Protein AF-A0A2E7CHJ4-F1 (afdb_monomer)

Nearest PDB structures (foldseek):
  1lyv-assembly1_A  TM=4.295E-01  e=6.747E-01  Yersinia enterocolitica

Foldseek 3Di:
DDDPDPPPDVVVVVCVLFFDFCLLFAQQDPPPPPPQPPVVPPVPPPPDDPQEFEKEKHFPDWDADDDDPPPPPPPTGDGFTKTKMWIFGDDAPVPTHTAKIWIWGDDQAIWTQWIDGPPDIDGHGAGQAGRRHDAQDKDDDDFKIKGWHWDQWDDDPRDIAGTKIWIAMDGPDQGFIFITGSSHHTQWTGHPRHIYGYDHHD

Secondary structure (DSSP, 8-state):
---------HHHHHHHT----GGGT----TT------GGG--S------TTEEEEEEEEEEEEE----TT-TTS--PPPSEEEEEEEEESSSGGGPEEEEEEEEEESSEEEEEEEEETTEEEEEEEEEEESS--TT-EEEETTEEEEEEEEEEEE-SS-EEEEEEEEEEESSS--EEEEEETTTEEEEEEETTEEEEEE---

Mean predicted aligned error: 10.96 Å

Sequence (202 aa):
MWFFLVSCSSEEMKTAKASRSINAYVRLFEEATWTYREDLVEEDTAELPNDHLLIRARVVEALAEEADEDDSENGLLAQEGVYKIELRQGARWFDARLYGELTWRLEDGLFLDNWSFESSAGDGAYPIASATPFDEDTVSQGSWSCSLEELESLWTWYATYERVLQVTCSGEGPQGVFTFAEQAGLISIEMTEQQLYLVAPW

pLDDT: mean 74.61, std 19.6, range [35.59, 96.81]

Structure (mmCIF, N/CA/C/O backbone):
data_AF-A0A2E7CHJ4-F1
#
_entry.id   AF-A0A2E7CHJ4-F1
#
loop_
_atom_site.group_PDB
_atom_site.id
_atom_site.type_symbol
_atom_site.label_atom_id
_atom_site.label_alt_id
_atom_site.label_comp_id
_atom_site.label_asym_id
_atom_site.label_entity_id
_atom_site.label_seq_id
_atom_site.pdbx_PDB_ins_code
_atom_site.Cartn_x
_atom_site.Cartn_y
_atom_site.Cartn_z
_atom_site.occupancy
_atom_site.B_iso_or_equiv
_atom_site.auth_seq_id
_atom_site.auth_comp_id
_atom_site.auth_asym_id
_atom_site.auth_atom_id
_atom_site.pdbx_PDB_model_num
ATOM 1 N N . MET A 1 1 ? -30.258 49.856 -2.199 1.00 40.72 1 MET A N 1
ATOM 2 C CA . MET A 1 1 ? -29.673 48.752 -2.983 1.00 40.72 1 MET A CA 1
ATOM 3 C C . MET A 1 1 ? -28.773 47.977 -2.035 1.00 40.72 1 MET A C 1
ATOM 5 O O . MET A 1 1 ? -27.716 48.479 -1.684 1.00 40.72 1 MET A O 1
ATOM 9 N N . TRP A 1 2 ? -29.276 46.877 -1.475 1.00 35.59 2 TRP A N 1
ATOM 10 C CA . TRP A 1 2 ? -28.537 46.035 -0.530 1.00 35.59 2 TRP A CA 1
ATOM 11 C C . TRP A 1 2 ? -27.858 44.920 -1.326 1.00 35.59 2 TRP A C 1
ATOM 13 O O . TRP A 1 2 ? -28.541 44.167 -2.016 1.00 35.59 2 TRP A O 1
ATOM 23 N N . PHE A 1 3 ? -26.530 44.853 -1.266 1.00 38.84 3 PHE A N 1
ATOM 24 C CA . PHE A 1 3 ? -25.761 43.730 -1.792 1.00 38.84 3 PHE A CA 1
ATOM 25 C C . PHE A 1 3 ? -25.743 42.630 -0.729 1.00 38.84 3 PHE A C 1
ATOM 27 O O . PHE A 1 3 ? -25.092 42.776 0.302 1.00 38.84 3 PHE A O 1
ATOM 34 N N . PHE A 1 4 ? -26.472 41.542 -0.973 1.00 40.81 4 PHE A N 1
ATOM 35 C CA . PHE A 1 4 ? -26.244 40.284 -0.271 1.00 40.81 4 PHE A CA 1
ATOM 36 C C . PHE A 1 4 ? -25.008 39.633 -0.892 1.00 40.81 4 PHE A C 1
ATOM 38 O O . PHE A 1 4 ? -25.068 39.086 -1.991 1.00 40.81 4 PHE A O 1
ATOM 45 N N . LEU A 1 5 ? -23.874 39.734 -0.202 1.00 43.97 5 LEU A N 1
ATOM 46 C CA . LEU A 1 5 ? -22.749 38.839 -0.432 1.00 43.97 5 LEU A CA 1
ATOM 47 C C . LEU A 1 5 ? -23.154 37.482 0.145 1.00 43.97 5 LEU A C 1
ATOM 49 O O . LEU A 1 5 ? -23.209 37.310 1.362 1.00 43.97 5 LEU A O 1
ATOM 53 N N . VAL A 1 6 ? -23.488 36.539 -0.735 1.00 43.28 6 VAL A N 1
ATOM 54 C CA . VAL A 1 6 ? -23.537 35.120 -0.385 1.00 43.28 6 VAL A CA 1
ATOM 55 C C . VAL A 1 6 ? -22.100 34.719 -0.079 1.00 43.28 6 VAL A C 1
ATOM 57 O O . VAL A 1 6 ? -21.292 34.496 -0.977 1.00 43.28 6 VAL A O 1
ATOM 60 N N . SER A 1 7 ? -21.758 34.724 1.205 1.00 41.03 7 SER A N 1
A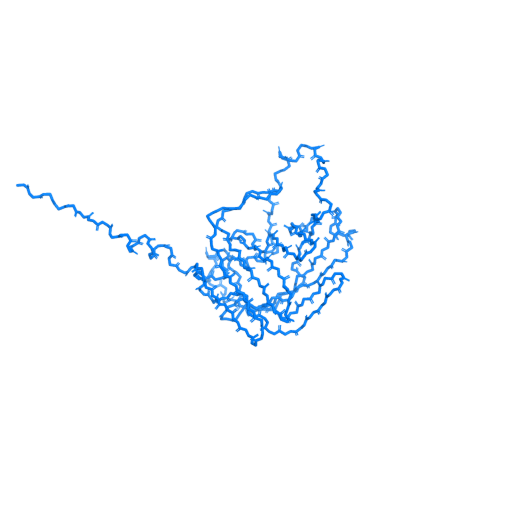TOM 61 C CA . SER A 1 7 ? -20.562 34.061 1.700 1.00 41.03 7 SER A CA 1
ATOM 62 C C . SER A 1 7 ? -20.815 32.566 1.544 1.00 41.03 7 SER A C 1
ATOM 64 O O . SER A 1 7 ? -21.468 31.972 2.397 1.00 41.03 7 SER A O 1
ATOM 66 N N . CYS A 1 8 ? -20.358 31.975 0.438 1.00 45.50 8 CYS A N 1
ATOM 67 C CA . CYS A 1 8 ? -20.201 30.525 0.362 1.00 45.50 8 CYS A CA 1
ATOM 68 C C . CYS A 1 8 ? -19.246 30.149 1.496 1.00 45.50 8 CYS A C 1
ATOM 70 O O . CYS A 1 8 ? -18.079 30.547 1.500 1.00 45.50 8 CYS A O 1
ATOM 72 N N . SER A 1 9 ? -19.806 29.516 2.524 1.00 43.66 9 SER A N 1
ATOM 73 C CA . SER A 1 9 ? -19.085 29.097 3.713 1.00 43.66 9 SER A CA 1
ATOM 74 C C . SER A 1 9 ? -17.954 28.170 3.282 1.00 43.66 9 SER A C 1
ATOM 76 O O . SER A 1 9 ? -18.166 27.229 2.519 1.00 43.66 9 SER A O 1
ATOM 78 N N . SER A 1 10 ? -16.747 28.412 3.790 1.00 50.62 10 SER A N 1
ATOM 79 C CA . SER A 1 10 ? -15.603 27.512 3.627 1.00 50.62 10 SER A CA 1
ATOM 80 C C . SER A 1 10 ? -15.881 26.094 4.146 1.00 50.62 10 SER A C 1
ATOM 82 O O . SER A 1 10 ? -15.128 25.172 3.839 1.00 50.62 10 SER A O 1
ATOM 84 N N . GLU A 1 11 ? -16.973 25.895 4.887 1.00 41.91 11 GLU A N 1
ATOM 85 C CA . GLU A 1 11 ? -17.458 24.582 5.293 1.00 41.91 11 GLU A CA 1
ATOM 86 C C . GLU A 1 11 ? -18.004 23.761 4.123 1.00 41.91 11 GLU A C 1
ATOM 88 O O . GLU A 1 11 ? -17.803 22.554 4.148 1.00 41.91 11 GLU A O 1
ATOM 93 N N . GLU A 1 12 ? -18.593 24.361 3.077 1.00 39.06 12 GLU A N 1
ATOM 94 C CA . GLU A 1 12 ? -19.069 23.633 1.881 1.00 39.06 12 GLU A CA 1
ATOM 95 C C . GLU A 1 12 ? -17.907 23.127 1.012 1.00 39.06 12 GLU A C 1
ATOM 97 O O . GLU A 1 12 ? -17.960 22.023 0.482 1.00 39.06 12 GLU A O 1
ATOM 102 N N . MET A 1 13 ? -16.799 23.874 0.930 1.00 36.94 13 MET A N 1
ATOM 103 C CA . MET A 1 13 ? -15.570 23.372 0.293 1.00 36.94 13 MET A CA 1
ATOM 104 C C . MET A 1 13 ? -14.845 22.333 1.163 1.00 36.94 13 MET A C 1
ATOM 106 O O . MET A 1 13 ? -14.281 21.386 0.621 1.00 36.94 13 MET A O 1
ATOM 110 N N . LYS A 1 14 ? -14.902 22.441 2.500 1.00 37.66 14 LYS A N 1
ATOM 111 C CA . LYS A 1 14 ? -14.413 21.385 3.411 1.00 37.66 14 LYS A CA 1
ATOM 112 C C . LYS A 1 14 ? -15.282 20.124 3.380 1.00 37.66 14 LYS A C 1
ATOM 114 O O . LYS A 1 14 ? -14.749 19.033 3.520 1.00 37.66 14 LYS A O 1
ATOM 119 N N . THR A 1 15 ? -16.587 20.255 3.145 1.00 36.97 15 THR A N 1
ATOM 120 C CA . THR A 1 15 ? -17.498 19.118 2.915 1.00 36.97 15 THR A CA 1
ATOM 121 C C . THR A 1 15 ? -17.478 18.617 1.470 1.00 36.97 15 THR A C 1
ATOM 123 O O . THR A 1 15 ? -17.879 17.491 1.231 1.00 36.97 15 THR A O 1
ATOM 126 N N . ALA A 1 16 ? -16.937 19.356 0.499 1.00 38.69 16 ALA A N 1
ATOM 127 C CA . ALA A 1 16 ? -16.588 18.799 -0.816 1.00 38.69 16 ALA A CA 1
ATOM 128 C C . ALA A 1 16 ? -15.278 17.982 -0.780 1.00 38.69 16 ALA A C 1
ATOM 130 O O . ALA A 1 16 ? -15.080 17.096 -1.610 1.00 38.69 16 ALA A O 1
ATOM 131 N N . LYS A 1 17 ? -14.428 18.236 0.228 1.00 43.62 17 LYS A N 1
ATOM 132 C CA . LYS A 1 17 ? -13.352 17.346 0.698 1.00 43.62 17 LYS A CA 1
ATOM 133 C C . LYS A 1 17 ? -13.889 16.241 1.636 1.00 43.62 17 LYS A C 1
ATOM 135 O O . LYS A 1 17 ? -13.122 15.657 2.393 1.00 43.62 17 LYS A O 1
ATOM 140 N N . ALA A 1 18 ? -15.209 15.992 1.651 1.00 42.69 18 ALA A N 1
ATOM 141 C CA . ALA A 1 18 ? -15.805 14.930 2.456 1.00 42.69 18 ALA A CA 1
ATOM 142 C C . ALA A 1 18 ? -15.236 13.574 2.045 1.00 42.69 18 ALA A C 1
ATOM 144 O O . ALA A 1 18 ? -15.256 13.212 0.869 1.00 42.69 18 ALA A O 1
ATOM 145 N N . SER A 1 19 ? -14.749 12.878 3.070 1.00 52.25 19 SER A N 1
ATOM 146 C CA . SER A 1 19 ? -14.287 11.496 3.122 1.00 52.25 19 SER A CA 1
ATOM 147 C C . SER A 1 19 ? -14.727 10.654 1.920 1.00 52.25 19 SER A C 1
ATOM 149 O O . SER A 1 19 ? -15.836 10.108 1.877 1.00 52.25 19 SER A O 1
ATOM 151 N N . ARG A 1 20 ? -13.858 10.568 0.912 1.00 66.50 20 ARG A N 1
ATOM 152 C CA . ARG A 1 20 ? -14.043 9.619 -0.186 1.00 66.50 20 ARG A CA 1
ATOM 153 C C . ARG A 1 20 ? -13.806 8.217 0.352 1.00 66.50 20 ARG A C 1
ATOM 155 O O . ARG A 1 20 ? -12.979 8.034 1.237 1.00 66.50 20 ARG A O 1
ATOM 162 N N . SER A 1 21 ? -14.535 7.239 -0.174 1.00 76.88 21 SER A N 1
ATOM 163 C CA . SER A 1 21 ? -14.345 5.842 0.216 1.00 76.88 21 SER A CA 1
ATOM 164 C C . SER A 1 21 ? -12.922 5.379 -0.114 1.00 76.88 21 SER A C 1
ATOM 166 O O . SER A 1 21 ? -12.402 5.692 -1.189 1.00 76.88 21 SER A O 1
ATOM 168 N N . ILE A 1 22 ? -12.314 4.593 0.778 1.00 78.50 22 ILE A N 1
ATOM 169 C CA . ILE A 1 22 ? -11.006 3.965 0.550 1.00 78.50 22 ILE A CA 1
ATOM 170 C C . ILE A 1 22 ? -10.996 3.102 -0.720 1.00 78.50 22 ILE A C 1
ATOM 172 O O . ILE A 1 22 ? -9.968 2.997 -1.383 1.00 78.50 22 ILE A O 1
ATOM 176 N N . ASN A 1 23 ? -12.153 2.590 -1.150 1.00 75.50 23 ASN A N 1
ATOM 177 C CA . ASN A 1 23 ? -12.312 1.804 -2.377 1.00 75.50 23 ASN A CA 1
ATOM 178 C C . ASN A 1 23 ? -11.879 2.581 -3.633 1.00 75.50 23 ASN A C 1
ATOM 180 O O . ASN A 1 23 ? -11.496 1.974 -4.634 1.00 75.50 23 ASN A O 1
ATOM 184 N N . ALA A 1 24 ? -11.903 3.920 -3.591 1.00 72.12 24 ALA A N 1
ATOM 185 C CA . ALA A 1 24 ? -11.396 4.759 -4.671 1.00 72.12 24 ALA A CA 1
ATOM 186 C C . ALA A 1 24 ? -9.866 4.673 -4.813 1.00 72.12 24 ALA A C 1
ATOM 188 O O . ALA A 1 24 ? -9.362 4.860 -5.908 1.00 72.12 24 ALA A O 1
ATOM 189 N N . TYR A 1 25 ? -9.139 4.349 -3.743 1.00 73.31 25 TYR A N 1
ATOM 190 C CA . TYR A 1 25 ? -7.673 4.286 -3.697 1.00 73.31 25 TYR A CA 1
ATOM 191 C C . TYR A 1 25 ? -7.113 2.868 -3.761 1.00 73.31 25 TYR A C 1
ATOM 193 O O . TYR A 1 25 ? -5.907 2.696 -3.893 1.00 73.31 25 TYR A O 1
ATOM 201 N N . VAL A 1 26 ? -7.970 1.850 -3.684 1.00 70.44 26 VAL A N 1
ATOM 202 C CA . VAL A 1 26 ? -7.591 0.429 -3.768 1.00 70.44 26 VAL A CA 1
ATOM 203 C C . VAL A 1 26 ? -8.039 -0.143 -5.111 1.00 70.44 26 VAL A C 1
ATOM 205 O O . VAL A 1 26 ? -8.380 -1.309 -5.241 1.00 70.44 26 VAL A O 1
ATOM 208 N N . ARG A 1 27 ? -8.065 0.694 -6.151 1.00 65.56 27 ARG A N 1
ATOM 209 C CA . ARG A 1 27 ? -8.345 0.267 -7.520 1.00 65.56 27 ARG A CA 1
ATOM 210 C C . ARG A 1 27 ? -7.297 -0.760 -7.960 1.00 65.56 27 ARG A C 1
ATOM 212 O O . ARG A 1 27 ? -6.151 -0.418 -8.233 1.00 65.56 27 ARG A O 1
ATOM 219 N N . LEU A 1 28 ? -7.694 -2.027 -7.983 1.00 58.81 28 LEU A N 1
ATOM 220 C CA . LEU A 1 28 ? -6.844 -3.181 -8.256 1.00 58.81 28 LEU A CA 1
ATOM 221 C C . LEU A 1 28 ? -7.309 -3.824 -9.571 1.00 58.81 28 LEU A C 1
ATOM 223 O O . LEU A 1 28 ? -8.013 -4.828 -9.559 1.00 58.81 28 LEU A O 1
ATOM 227 N N . PHE A 1 29 ? -7.010 -3.204 -10.717 1.00 50.75 29 PHE A N 1
ATOM 228 C CA . PHE A 1 29 ? -7.603 -3.640 -11.990 1.00 50.75 29 PHE A CA 1
ATOM 229 C C . PHE A 1 29 ? -6.789 -4.677 -12.750 1.00 50.75 29 PHE A C 1
ATOM 231 O O . PHE A 1 29 ? -5.597 -4.498 -13.002 1.00 50.75 29 PHE A O 1
ATOM 238 N N . GLU A 1 30 ? -7.515 -5.685 -13.240 1.00 40.69 30 GLU A N 1
ATOM 239 C CA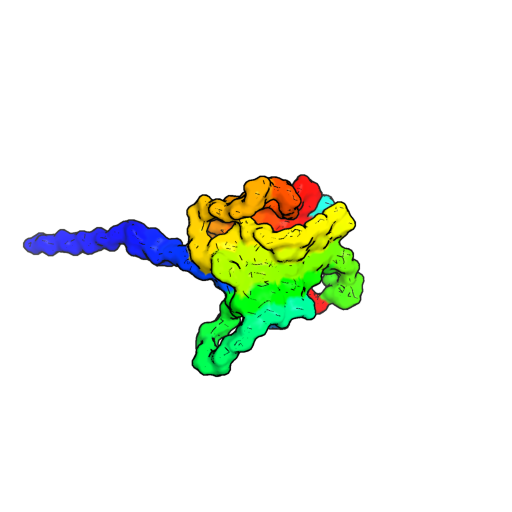 . GLU A 1 30 ? -7.130 -6.577 -14.340 1.00 40.69 30 GLU A CA 1
ATOM 240 C C . GLU A 1 30 ? -6.786 -5.815 -15.637 1.00 40.69 30 GLU A C 1
ATOM 242 O O . GLU A 1 30 ? -6.039 -6.328 -16.467 1.00 40.69 30 GLU A O 1
ATOM 247 N N . GLU A 1 31 ? -7.265 -4.571 -15.780 1.00 39.25 31 GLU A N 1
ATOM 248 C CA . GLU A 1 31 ? -7.045 -3.677 -16.927 1.00 39.25 31 GLU A CA 1
ATOM 249 C C . GLU A 1 31 ? -6.389 -2.347 -16.537 1.00 39.25 31 GLU A C 1
ATOM 251 O O . GLU A 1 31 ? -6.689 -1.306 -17.122 1.00 39.25 31 GLU A O 1
ATOM 256 N N . ALA A 1 32 ? -5.512 -2.317 -15.531 1.00 40.41 32 ALA A N 1
ATOM 257 C CA . ALA A 1 32 ? -4.755 -1.101 -15.271 1.00 40.41 32 ALA A CA 1
ATOM 258 C C . ALA A 1 32 ? -3.861 -0.801 -16.494 1.00 40.41 32 ALA A C 1
ATOM 260 O O . ALA A 1 32 ? -2.740 -1.291 -16.621 1.00 40.41 32 ALA A O 1
ATOM 261 N N . THR A 1 33 ? -4.369 -0.011 -17.440 1.00 38.88 33 THR A N 1
ATOM 262 C CA . THR A 1 33 ? -3.596 0.658 -18.479 1.00 38.88 33 THR A CA 1
ATOM 263 C C . THR A 1 33 ? -2.805 1.750 -17.789 1.00 38.88 33 THR A C 1
ATOM 265 O O . THR A 1 33 ? -3.152 2.928 -17.833 1.00 38.88 33 THR A O 1
ATOM 268 N N . TRP A 1 34 ? -1.735 1.351 -17.109 1.00 48.56 34 TRP A N 1
ATOM 269 C CA . TRP A 1 34 ? -0.662 2.265 -16.779 1.00 48.56 34 TRP A CA 1
ATOM 270 C C . TRP A 1 34 ? -0.083 2.688 -18.120 1.00 48.56 34 TRP A C 1
ATOM 272 O O . TRP A 1 34 ? 0.681 1.955 -18.750 1.00 48.56 34 TRP A O 1
ATOM 282 N N . THR A 1 35 ? -0.502 3.851 -18.608 1.00 37.59 35 THR A N 1
ATOM 283 C CA . THR A 1 35 ? 0.241 4.544 -19.648 1.00 37.59 35 THR A CA 1
ATOM 284 C C . THR A 1 35 ? 1.612 4.834 -19.071 1.00 37.59 35 THR A C 1
ATOM 286 O O . THR A 1 35 ? 1.821 5.824 -18.374 1.00 37.59 35 THR A O 1
ATOM 289 N N . TYR A 1 36 ? 2.547 3.937 -19.363 1.00 40.84 36 TYR A N 1
ATOM 290 C CA . TYR A 1 36 ? 3.936 4.301 -19.518 1.00 40.84 36 TYR A CA 1
ATOM 291 C C . TYR A 1 36 ? 3.935 5.543 -20.415 1.00 40.84 36 TYR A C 1
ATOM 293 O O . TYR A 1 36 ? 3.468 5.481 -21.554 1.00 40.84 36 TYR A O 1
ATOM 301 N N . ARG A 1 37 ? 4.384 6.692 -19.907 1.00 38.06 37 ARG A N 1
ATOM 302 C CA . ARG A 1 37 ? 4.855 7.732 -20.819 1.00 38.06 37 ARG A CA 1
ATOM 303 C C . ARG A 1 37 ? 6.229 7.267 -21.281 1.00 38.06 37 ARG A C 1
ATOM 305 O O . ARG A 1 37 ? 7.227 7.620 -20.659 1.00 38.06 37 ARG A O 1
ATOM 312 N N . GLU A 1 38 ? 6.266 6.453 -22.340 1.00 40.41 38 GLU A N 1
ATOM 313 C CA . GLU A 1 38 ? 7.506 6.185 -23.093 1.00 40.41 38 GLU A CA 1
ATOM 314 C C . GLU A 1 38 ? 8.240 7.504 -23.400 1.00 40.41 38 GLU A C 1
ATOM 316 O O . GLU A 1 38 ? 9.461 7.555 -23.384 1.00 40.41 38 GLU A O 1
ATOM 321 N N . ASP A 1 39 ? 7.491 8.595 -23.556 1.00 40.38 39 ASP A N 1
ATOM 322 C CA . ASP A 1 39 ? 7.972 9.918 -23.939 1.00 40.38 39 ASP A CA 1
ATOM 323 C C . ASP A 1 39 ? 8.852 10.634 -22.891 1.00 40.38 39 ASP A C 1
ATOM 325 O O . ASP A 1 39 ? 9.490 11.626 -23.233 1.00 40.38 39 ASP A O 1
ATOM 329 N N . LEU A 1 40 ? 8.855 10.210 -21.616 1.00 41.66 40 LEU A N 1
ATOM 330 C CA . LEU A 1 40 ? 9.677 10.835 -20.558 1.00 41.66 40 LEU A CA 1
ATOM 331 C C . LEU A 1 40 ? 10.820 9.950 -20.063 1.00 41.66 40 LEU A C 1
ATOM 333 O O . LEU A 1 40 ? 11.727 10.452 -19.405 1.00 41.66 40 LEU A O 1
ATOM 337 N N . VAL A 1 41 ? 10.805 8.663 -20.408 1.00 42.91 41 VAL A N 1
ATOM 338 C CA . VAL A 1 41 ? 11.960 7.779 -20.240 1.00 42.91 41 VAL A CA 1
ATOM 339 C C . VAL A 1 41 ? 12.672 7.706 -21.594 1.00 42.91 41 VAL A C 1
ATOM 341 O O . VAL A 1 41 ? 12.854 6.635 -22.168 1.00 42.91 41 VAL A O 1
ATOM 344 N N . GLU A 1 42 ? 13.045 8.870 -22.144 1.00 38.44 42 GLU A N 1
ATOM 345 C CA . GLU A 1 42 ? 14.110 8.936 -23.150 1.00 38.44 42 GLU A CA 1
ATOM 346 C C . GLU A 1 42 ? 15.351 8.383 -22.471 1.00 38.44 42 GLU A C 1
ATOM 348 O O . GLU A 1 42 ? 15.942 9.141 -21.724 1.00 38.44 42 GLU A O 1
ATOM 353 N N . GLU A 1 43 ? 15.667 7.095 -22.662 1.00 41.84 43 GLU A N 1
ATOM 354 C CA . GLU A 1 43 ? 16.998 6.446 -22.644 1.00 41.84 43 GLU A CA 1
ATOM 355 C C . GLU A 1 43 ? 18.049 6.915 -21.608 1.00 41.84 43 GLU A C 1
ATOM 357 O O . GLU A 1 43 ? 19.226 6.583 -21.707 1.00 41.84 43 GLU A O 1
ATOM 362 N N . ASP A 1 44 ? 17.632 7.642 -20.585 1.00 41.06 44 ASP A N 1
ATOM 363 C CA . ASP A 1 44 ? 18.413 8.190 -19.502 1.00 41.06 44 ASP A CA 1
ATOM 364 C C . ASP A 1 44 ? 18.026 7.311 -18.328 1.00 41.06 44 ASP A C 1
ATOM 366 O O . ASP A 1 44 ? 17.255 7.641 -17.424 1.00 41.06 44 ASP A O 1
ATOM 370 N N . THR A 1 45 ? 18.567 6.099 -18.397 1.00 42.91 45 THR A N 1
ATOM 371 C CA . THR A 1 45 ? 18.880 5.283 -17.236 1.00 42.91 45 THR A CA 1
ATOM 372 C C . THR A 1 45 ? 19.873 6.051 -16.358 1.00 42.91 45 THR A C 1
ATOM 374 O O . THR A 1 45 ? 20.988 5.584 -16.123 1.00 42.91 45 THR A O 1
ATOM 377 N N . ALA A 1 46 ? 19.503 7.245 -15.888 1.00 45.19 46 ALA A N 1
ATOM 378 C CA . ALA A 1 46 ? 20.052 7.766 -14.660 1.00 45.19 46 ALA A CA 1
ATOM 379 C C . ALA A 1 46 ? 19.771 6.661 -13.648 1.00 45.19 46 ALA A C 1
ATOM 381 O O . ALA A 1 46 ? 18.610 6.321 -13.403 1.00 45.19 46 ALA A O 1
ATOM 382 N N . GLU A 1 47 ? 20.842 5.988 -13.226 1.00 54.91 47 GLU A N 1
ATOM 383 C CA . GLU A 1 47 ? 20.782 4.891 -12.275 1.00 54.91 47 GLU A CA 1
ATOM 384 C C . GLU A 1 47 ? 19.836 5.326 -11.161 1.00 54.91 47 GLU A C 1
ATOM 386 O O . GLU A 1 47 ? 20.055 6.368 -10.533 1.00 54.91 47 GLU A O 1
ATOM 391 N N . LEU A 1 48 ? 18.743 4.576 -10.975 1.00 58.38 48 LEU A N 1
ATOM 392 C CA . LEU A 1 48 ? 17.920 4.753 -9.790 1.00 58.38 48 LEU A CA 1
ATOM 393 C C . LEU A 1 48 ? 18.877 4.790 -8.593 1.00 58.38 48 LEU A C 1
ATOM 395 O O . LEU A 1 48 ? 19.850 4.022 -8.587 1.00 58.38 48 LEU A O 1
ATOM 399 N N . PRO A 1 49 ? 18.643 5.661 -7.598 1.00 62.88 49 PRO A N 1
ATOM 400 C CA . PRO A 1 49 ? 19.372 5.572 -6.343 1.00 62.88 49 PRO A CA 1
ATOM 401 C C . PRO A 1 49 ? 19.438 4.101 -5.896 1.00 62.88 49 PRO A C 1
ATOM 403 O O . PRO A 1 49 ? 18.480 3.356 -6.095 1.00 62.88 49 PRO A O 1
ATOM 406 N N . ASN A 1 50 ? 20.586 3.643 -5.383 1.00 62.75 50 ASN A N 1
ATOM 407 C CA . ASN A 1 50 ? 20.832 2.208 -5.136 1.00 62.75 50 ASN A CA 1
ATOM 408 C C . ASN A 1 50 ? 19.804 1.544 -4.187 1.00 62.75 50 ASN A C 1
ATOM 410 O O . ASN A 1 50 ? 19.756 0.320 -4.086 1.00 62.75 50 ASN A O 1
ATOM 414 N N . ASP A 1 51 ? 19.014 2.347 -3.482 1.00 71.12 51 ASP A N 1
ATOM 415 C CA . ASP A 1 51 ? 17.930 2.016 -2.560 1.00 71.12 51 ASP A CA 1
ATOM 416 C C . ASP A 1 51 ? 16.527 1.981 -3.208 1.00 71.12 51 ASP A C 1
ATOM 418 O O . ASP A 1 51 ? 15.553 1.603 -2.555 1.00 71.12 51 ASP A O 1
ATOM 422 N N . HIS A 1 52 ? 16.401 2.328 -4.492 1.00 75.31 52 HIS A N 1
ATOM 423 C CA . HIS A 1 52 ? 15.139 2.363 -5.230 1.00 75.31 52 HIS A CA 1
ATOM 424 C C . HIS A 1 52 ? 15.010 1.132 -6.140 1.00 75.31 52 HIS A C 1
ATOM 426 O O . HIS A 1 52 ? 15.832 0.894 -7.028 1.00 75.31 52 HIS A O 1
ATOM 432 N N . LEU A 1 53 ? 13.933 0.361 -5.973 1.00 78.50 53 LEU A N 1
ATOM 433 C CA . LEU A 1 53 ? 13.647 -0.825 -6.779 1.00 78.50 53 LEU A CA 1
ATOM 434 C C . LEU A 1 53 ? 12.370 -0.645 -7.599 1.00 78.50 53 LEU A C 1
ATOM 436 O O . LEU A 1 53 ? 11.316 -0.278 -7.080 1.00 78.50 53 LEU A O 1
ATOM 440 N N . LEU A 1 54 ? 12.455 -0.970 -8.891 1.00 81.06 54 LEU A N 1
ATOM 441 C CA . LEU A 1 54 ? 11.283 -1.101 -9.748 1.00 81.06 54 LEU A CA 1
ATOM 442 C C . LEU A 1 54 ? 10.654 -2.484 -9.554 1.00 81.06 54 LEU A C 1
ATOM 444 O O . LEU A 1 54 ? 11.278 -3.508 -9.855 1.00 81.06 54 LEU A O 1
ATOM 448 N N . ILE A 1 55 ? 9.412 -2.504 -9.082 1.00 83.81 55 ILE A N 1
ATOM 449 C CA . ILE A 1 55 ? 8.661 -3.716 -8.769 1.00 83.81 55 ILE A CA 1
ATOM 450 C C . ILE A 1 55 ? 7.388 -3.747 -9.604 1.00 83.81 55 ILE A C 1
ATOM 452 O O . ILE A 1 55 ? 6.608 -2.802 -9.632 1.00 83.81 55 ILE A O 1
ATOM 456 N N . ARG A 1 56 ? 7.143 -4.864 -10.278 1.00 83.50 56 ARG A N 1
ATOM 457 C CA . ARG A 1 56 ? 5.865 -5.116 -10.939 1.00 83.50 56 ARG A CA 1
ATOM 458 C C . ARG A 1 56 ? 4.879 -5.664 -9.935 1.00 83.50 56 ARG A C 1
ATOM 460 O O . ARG A 1 56 ? 5.215 -6.622 -9.247 1.00 83.50 56 ARG A O 1
ATOM 467 N N . ALA A 1 57 ? 3.681 -5.107 -9.887 1.00 83.94 57 ALA A N 1
ATOM 468 C CA . ALA A 1 57 ? 2.619 -5.570 -9.006 1.00 83.94 57 ALA A CA 1
ATOM 469 C C . ALA A 1 57 ? 1.432 -6.065 -9.835 1.00 83.94 57 ALA A C 1
ATOM 471 O O . ALA A 1 57 ? 1.025 -5.400 -10.785 1.00 83.94 57 ALA A O 1
ATOM 472 N N . ARG A 1 58 ? 0.868 -7.226 -9.491 1.00 82.62 58 ARG A N 1
ATOM 473 C CA . ARG A 1 58 ? -0.327 -7.766 -10.156 1.00 82.62 58 ARG A CA 1
ATOM 474 C C . ARG A 1 58 ? -1.236 -8.476 -9.167 1.00 82.62 58 ARG A C 1
ATOM 476 O O . ARG A 1 58 ? -0.751 -9.273 -8.372 1.00 82.62 58 ARG A O 1
ATOM 483 N N . VAL A 1 59 ? -2.546 -8.273 -9.301 1.00 83.25 59 VAL A N 1
ATOM 484 C CA . VAL A 1 59 ? -3.553 -9.130 -8.661 1.00 83.25 59 VAL A CA 1
ATOM 485 C C . VAL A 1 59 ? -3.525 -10.515 -9.306 1.00 83.25 59 VAL A C 1
ATOM 487 O O . VAL A 1 59 ? -3.744 -10.653 -10.512 1.00 83.25 59 VAL A O 1
ATOM 490 N N . VAL A 1 60 ? -3.226 -11.536 -8.513 1.00 83.75 60 VAL A N 1
ATOM 491 C CA . VAL A 1 60 ? -3.171 -12.935 -8.966 1.00 83.75 60 VAL A CA 1
ATOM 492 C C . VAL A 1 60 ? -4.363 -13.758 -8.494 1.00 83.75 60 VAL A C 1
ATOM 494 O O . VAL A 1 60 ? -4.647 -14.797 -9.082 1.00 83.75 60 VAL A O 1
ATOM 497 N N . GLU A 1 61 ? -5.071 -13.281 -7.473 1.00 84.56 61 GLU A N 1
ATOM 498 C CA . GLU A 1 61 ? -6.288 -13.894 -6.951 1.00 84.56 61 GLU A CA 1
ATOM 499 C C . GLU A 1 61 ? -7.180 -12.802 -6.354 1.00 84.56 61 GLU A C 1
ATOM 501 O O . GLU A 1 61 ? -6.691 -11.921 -5.643 1.00 84.56 61 GLU A O 1
ATOM 506 N N . ALA A 1 62 ? -8.476 -12.856 -6.656 1.00 84.38 62 ALA A N 1
ATOM 507 C CA . ALA A 1 62 ? -9.490 -11.978 -6.089 1.00 84.38 62 ALA A CA 1
ATOM 508 C C . ALA A 1 62 ? -10.698 -12.822 -5.666 1.00 84.38 62 ALA A C 1
ATOM 510 O O . ALA A 1 62 ? -11.275 -13.544 -6.478 1.00 84.38 62 ALA A O 1
ATOM 511 N N . LEU A 1 63 ? -11.057 -12.735 -4.389 1.00 84.00 63 LEU A N 1
ATOM 512 C CA . LEU A 1 63 ? -12.252 -13.327 -3.798 1.00 84.00 63 LEU A CA 1
ATOM 513 C C . LEU A 1 63 ? -13.167 -12.172 -3.386 1.00 84.00 63 LEU A C 1
ATOM 515 O O . LEU A 1 63 ? -13.150 -11.747 -2.231 1.00 84.00 63 LEU A O 1
ATOM 519 N N . ALA A 1 64 ? -13.887 -11.618 -4.359 1.00 75.06 64 ALA A N 1
ATOM 520 C CA . ALA A 1 64 ? -14.868 -10.557 -4.149 1.00 75.06 64 ALA A CA 1
ATOM 521 C C . ALA A 1 64 ? -16.289 -11.134 -4.168 1.00 75.06 64 ALA A C 1
ATOM 523 O O . ALA A 1 64 ? -16.548 -12.114 -4.873 1.00 75.06 64 ALA A O 1
ATOM 524 N N . GLU A 1 65 ? -17.199 -10.544 -3.393 1.00 66.56 65 GLU A N 1
ATOM 525 C CA . GLU A 1 65 ? -18.628 -10.831 -3.547 1.00 66.56 65 GLU A CA 1
ATOM 526 C C . GLU A 1 65 ? -19.091 -10.276 -4.900 1.00 66.56 65 GLU A C 1
ATOM 528 O O . GLU A 1 65 ? -18.810 -9.124 -5.214 1.00 66.56 65 GLU A O 1
ATOM 533 N N . GLU A 1 66 ? -19.746 -11.095 -5.731 1.00 58.31 66 GLU A N 1
ATOM 534 C CA . GLU A 1 66 ? -20.218 -10.653 -7.048 1.00 58.31 66 GLU A CA 1
ATOM 535 C C . GLU A 1 66 ? -21.237 -9.513 -6.884 1.00 58.31 66 GLU A C 1
ATOM 537 O O . GLU A 1 66 ? -22.314 -9.712 -6.319 1.00 58.31 66 GLU A O 1
ATOM 542 N N . ALA A 1 67 ? -20.906 -8.316 -7.377 1.00 54.75 67 ALA A N 1
ATOM 543 C CA . ALA A 1 67 ? -21.875 -7.233 -7.507 1.00 54.75 67 ALA A CA 1
ATOM 544 C C . ALA A 1 67 ? -22.991 -7.619 -8.499 1.00 54.75 67 ALA A C 1
ATOM 546 O O . ALA A 1 67 ? -22.708 -8.100 -9.599 1.00 54.75 67 ALA A O 1
ATOM 547 N N . ASP A 1 68 ? -24.253 -7.373 -8.125 1.00 52.72 68 ASP A N 1
ATOM 548 C CA . ASP A 1 68 ? -25.411 -7.536 -9.011 1.00 52.72 68 ASP A CA 1
ATOM 549 C C . ASP A 1 68 ? -25.202 -6.747 -10.326 1.00 52.72 68 ASP A C 1
ATOM 551 O O . ASP A 1 68 ? -24.813 -5.578 -10.313 1.00 52.72 68 ASP A O 1
ATOM 555 N N . GLU A 1 69 ? -25.476 -7.382 -11.472 1.00 53.12 69 GLU A N 1
ATOM 556 C CA . GLU A 1 69 ? -25.128 -6.921 -12.835 1.00 53.12 69 GLU A CA 1
ATOM 557 C C . GLU A 1 69 ? -25.742 -5.563 -13.284 1.00 53.12 69 GLU A C 1
ATOM 559 O O . GLU A 1 69 ? -25.493 -5.132 -14.411 1.00 53.12 69 GLU A O 1
ATOM 564 N N . ASP A 1 70 ? -26.532 -4.870 -12.455 1.00 51.66 70 ASP A N 1
ATOM 565 C CA . ASP A 1 70 ? -27.352 -3.706 -12.858 1.00 51.66 70 ASP A CA 1
ATOM 566 C C . ASP A 1 70 ? -26.695 -2.323 -12.601 1.00 51.66 70 ASP A C 1
ATOM 568 O O . ASP A 1 70 ? -27.195 -1.306 -13.074 1.00 51.66 70 ASP A O 1
ATOM 572 N N . ASP A 1 71 ? -25.538 -2.254 -11.926 1.00 49.09 71 ASP A N 1
ATOM 573 C CA . ASP A 1 71 ? -24.840 -0.989 -11.585 1.00 49.09 71 ASP A CA 1
ATOM 574 C C . ASP A 1 71 ? -23.673 -0.631 -12.542 1.00 49.09 71 ASP A C 1
ATOM 576 O O . ASP A 1 71 ? -22.688 0.023 -12.180 1.00 49.09 71 ASP A O 1
ATOM 580 N N . SER A 1 72 ? -23.779 -1.024 -13.817 1.00 46.12 72 SER A N 1
ATOM 581 C CA . SER A 1 72 ? -22.684 -0.984 -14.803 1.00 46.12 72 SER A CA 1
ATOM 582 C C . SER A 1 72 ? -22.228 0.409 -15.289 1.00 46.12 72 SER A C 1
ATOM 584 O O . SER A 1 72 ? -21.449 0.481 -16.242 1.00 46.12 72 SER A O 1
ATOM 586 N N . GLU A 1 73 ? -22.693 1.521 -14.708 1.00 44.25 73 GLU A N 1
ATOM 587 C CA . GLU A 1 73 ? -22.258 2.877 -15.108 1.00 44.25 73 GLU A CA 1
ATOM 588 C C . GLU A 1 73 ? -21.207 3.509 -14.180 1.00 44.25 73 GLU A C 1
ATOM 590 O O . GLU A 1 73 ? -20.508 4.432 -14.605 1.00 44.25 73 GLU A O 1
ATOM 595 N N . ASN A 1 74 ? -20.981 2.977 -12.974 1.00 42.41 74 ASN A N 1
ATOM 596 C CA . ASN A 1 74 ? -19.832 3.362 -12.148 1.00 42.41 74 ASN A CA 1
ATOM 597 C C . ASN A 1 74 ? -18.685 2.385 -12.380 1.00 42.41 74 ASN A C 1
ATOM 599 O O . ASN A 1 74 ? -18.394 1.520 -11.557 1.00 42.41 74 ASN A O 1
ATOM 603 N N . GLY A 1 75 ? -18.036 2.536 -13.534 1.00 41.34 75 GLY A N 1
ATOM 604 C CA . GLY A 1 75 ? -16.861 1.762 -13.899 1.00 41.34 75 GLY A CA 1
ATOM 605 C C . GLY A 1 75 ? -15.843 1.719 -12.759 1.00 41.34 75 GLY A C 1
ATOM 606 O O . GLY A 1 75 ? -15.150 2.706 -12.489 1.00 41.34 75 GLY A O 1
ATOM 607 N N . LEU A 1 76 ? -15.733 0.525 -12.169 1.00 50.34 76 LEU A N 1
ATOM 608 C CA . LEU A 1 76 ? -14.538 0.021 -11.512 1.00 50.34 76 LEU A CA 1
ATOM 609 C C . LEU A 1 76 ? -14.194 0.739 -10.184 1.00 50.34 76 LEU A C 1
ATOM 611 O O . LEU A 1 76 ? -13.183 1.424 -10.065 1.00 50.34 76 LEU A O 1
ATOM 615 N N . LEU A 1 77 ? -15.019 0.577 -9.147 1.00 55.47 77 LEU A N 1
ATOM 616 C CA . LEU A 1 77 ? -14.552 0.692 -7.755 1.00 55.47 77 LEU A CA 1
ATOM 617 C C . LEU A 1 77 ? -14.099 -0.691 -7.270 1.00 55.47 77 LEU A C 1
ATOM 619 O O . LEU A 1 77 ? -14.635 -1.702 -7.723 1.00 55.47 77 LEU A O 1
ATOM 623 N N . ALA A 1 78 ? -13.112 -0.745 -6.372 1.00 62.47 78 ALA A N 1
ATOM 624 C CA . ALA A 1 78 ? -12.760 -2.001 -5.715 1.00 62.47 78 ALA A CA 1
ATOM 625 C C . ALA A 1 78 ? -13.975 -2.523 -4.933 1.00 62.47 78 ALA A C 1
ATOM 627 O O . ALA A 1 78 ? -14.578 -1.772 -4.161 1.00 62.47 78 ALA A O 1
ATOM 628 N N . GLN A 1 79 ? -14.345 -3.779 -5.179 1.00 72.06 79 GLN A N 1
ATOM 629 C CA . GLN A 1 79 ? -15.436 -4.452 -4.475 1.00 72.06 79 GLN A CA 1
ATOM 630 C C . GLN A 1 79 ? -14.933 -4.958 -3.123 1.00 72.06 79 GLN A C 1
ATOM 632 O O . GLN A 1 79 ? -13.735 -5.210 -2.957 1.00 72.06 79 GLN A O 1
ATOM 637 N N . GLU A 1 80 ? -15.825 -5.102 -2.150 1.00 83.25 80 GLU A N 1
ATOM 638 C CA . GLU A 1 80 ? -15.461 -5.767 -0.900 1.00 83.25 80 GLU A CA 1
ATOM 639 C C . GLU A 1 80 ? -14.985 -7.195 -1.189 1.00 83.25 80 GLU A C 1
ATOM 641 O O . GLU A 1 80 ? -15.490 -7.874 -2.088 1.00 83.25 80 GLU A O 1
ATOM 646 N N . GLY A 1 81 ? -13.946 -7.627 -0.480 1.00 87.62 81 GLY A N 1
ATOM 647 C CA . GLY A 1 81 ? -13.305 -8.905 -0.765 1.00 87.62 81 GLY A CA 1
ATOM 648 C C . GLY A 1 81 ? -11.835 -8.977 -0.391 1.00 87.62 81 GLY A C 1
ATOM 649 O O . GLY A 1 81 ? -11.272 -8.076 0.235 1.00 87.62 81 GLY A O 1
ATOM 650 N N . VAL A 1 82 ? -11.212 -10.083 -0.789 1.00 89.50 82 VAL A N 1
ATOM 651 C CA . VAL A 1 82 ? -9.803 -10.389 -0.524 1.00 89.50 82 VAL A CA 1
ATOM 652 C C . VAL A 1 82 ? -9.021 -10.424 -1.832 1.00 89.50 82 VAL A C 1
ATOM 654 O O . VAL A 1 82 ? -9.407 -11.106 -2.779 1.00 89.50 82 VAL A O 1
ATOM 657 N N . TYR A 1 83 ? -7.895 -9.720 -1.873 1.00 87.62 83 TYR A N 1
ATOM 658 C CA . TYR A 1 83 ? -7.071 -9.529 -3.060 1.00 87.62 83 TYR A CA 1
ATOM 659 C C . TYR A 1 83 ? -5.626 -9.921 -2.781 1.00 87.62 83 TYR A C 1
ATOM 661 O O . TYR A 1 83 ? -4.939 -9.272 -1.988 1.00 87.62 83 TYR A O 1
ATOM 669 N N . LYS A 1 84 ? -5.134 -10.940 -3.485 1.00 90.50 84 LYS A N 1
ATOM 670 C CA . LYS A 1 84 ? -3.727 -11.334 -3.452 1.00 90.50 84 LYS A CA 1
ATOM 671 C C . LYS A 1 84 ? -2.961 -10.647 -4.578 1.00 90.50 84 LYS A C 1
ATOM 673 O O . LYS A 1 84 ? -3.275 -10.818 -5.756 1.00 90.50 84 LYS A O 1
ATOM 678 N N . ILE A 1 85 ? -1.919 -9.911 -4.215 1.00 88.75 85 ILE A N 1
ATOM 679 C CA . ILE A 1 85 ? -1.011 -9.205 -5.114 1.00 88.75 85 ILE A CA 1
ATOM 680 C C . ILE A 1 85 ? 0.357 -9.881 -5.076 1.00 88.75 85 ILE A C 1
ATOM 682 O O . ILE A 1 85 ? 0.958 -10.014 -4.013 1.00 88.75 85 ILE A O 1
ATOM 686 N N . GLU A 1 86 ?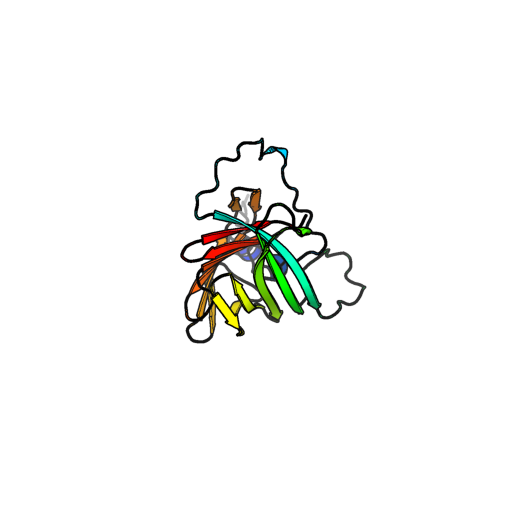 0.881 -10.254 -6.239 1.00 90.19 86 GLU A N 1
ATOM 687 C CA . GLU A 1 86 ? 2.283 -10.639 -6.399 1.00 90.19 86 GLU A CA 1
ATOM 688 C C . GLU A 1 86 ? 3.132 -9.419 -6.765 1.00 90.19 86 GLU A C 1
ATOM 690 O O . GLU A 1 86 ? 2.787 -8.648 -7.665 1.00 90.19 86 GLU A O 1
ATOM 695 N N . LEU A 1 87 ? 4.277 -9.293 -6.099 1.00 89.12 87 LEU A N 1
ATOM 696 C CA . LEU A 1 87 ? 5.317 -8.310 -6.365 1.00 89.12 87 LEU A CA 1
ATOM 697 C C . LEU A 1 87 ? 6.502 -9.013 -7.026 1.00 89.12 87 LEU A C 1
ATOM 699 O O . LEU A 1 87 ? 7.062 -9.957 -6.466 1.00 89.12 87 LEU A O 1
ATOM 703 N N . ARG A 1 88 ? 6.920 -8.563 -8.209 1.00 87.25 88 ARG A N 1
ATOM 704 C CA . ARG A 1 88 ? 8.015 -9.178 -8.969 1.00 87.25 88 ARG A CA 1
ATOM 705 C C . ARG A 1 88 ? 9.059 -8.164 -9.410 1.00 87.25 88 ARG A C 1
ATOM 707 O O . ARG A 1 88 ? 8.731 -7.122 -9.968 1.00 87.25 88 ARG A O 1
ATOM 714 N N . GLN A 1 89 ? 10.329 -8.503 -9.225 1.00 85.81 89 GLN A N 1
ATOM 715 C CA . GLN A 1 89 ? 11.465 -7.691 -9.644 1.00 85.81 89 GLN A CA 1
ATOM 716 C C . GLN A 1 89 ? 12.027 -8.195 -10.974 1.00 85.81 89 GLN A C 1
ATOM 718 O O . GLN A 1 89 ? 12.421 -9.357 -11.108 1.00 85.81 89 GLN A O 1
ATOM 723 N N . GLY A 1 90 ? 12.109 -7.307 -11.959 1.00 79.00 90 GLY A N 1
ATOM 724 C CA . GLY A 1 90 ? 12.743 -7.595 -13.238 1.00 79.00 90 GLY A CA 1
ATOM 725 C C . GLY A 1 90 ? 12.147 -6.789 -14.377 1.00 79.00 90 GLY A C 1
ATOM 726 O O . GLY A 1 90 ? 11.135 -6.108 -14.216 1.00 79.00 90 GLY A O 1
ATOM 727 N N . ALA A 1 91 ? 12.776 -6.905 -15.549 1.00 72.75 91 ALA A N 1
ATOM 728 C CA . ALA A 1 91 ? 12.273 -6.267 -16.751 1.00 72.75 91 ALA A CA 1
ATOM 729 C C . ALA A 1 91 ? 10.854 -6.764 -17.020 1.00 72.75 91 ALA A C 1
ATOM 731 O O . ALA A 1 91 ? 9.944 -5.975 -16.872 1.00 72.75 91 ALA A O 1
ATOM 732 N N . ARG A 1 92 ? 10.620 -8.050 -17.311 1.00 71.62 92 ARG A N 1
ATOM 733 C CA . ARG A 1 92 ? 9.300 -8.551 -17.745 1.00 71.62 92 ARG A CA 1
ATOM 734 C C . ARG A 1 92 ? 8.562 -9.358 -16.704 1.00 71.62 92 ARG A C 1
ATOM 736 O O . ARG A 1 92 ? 9.220 -10.135 -16.037 1.00 71.62 92 ARG A O 1
ATOM 743 N N . TRP A 1 93 ? 7.227 -9.269 -16.626 1.00 77.38 93 TRP A N 1
ATOM 744 C CA . TRP A 1 93 ? 6.448 -10.052 -15.650 1.00 77.38 93 TRP A CA 1
ATOM 745 C C . TRP A 1 93 ? 6.777 -11.549 -15.709 1.00 77.38 93 TRP A C 1
ATOM 747 O O . TRP A 1 93 ? 7.067 -12.165 -14.686 1.00 77.38 93 TRP A O 1
ATOM 757 N N . PHE A 1 94 ? 6.797 -12.111 -16.923 1.00 76.62 94 PHE A N 1
ATOM 758 C CA . PHE A 1 94 ? 7.053 -13.534 -17.159 1.00 76.62 94 PHE A CA 1
ATOM 759 C C . PHE A 1 94 ? 8.445 -14.001 -16.696 1.00 76.62 94 PHE A C 1
ATOM 761 O O . PHE A 1 94 ? 8.577 -15.119 -16.208 1.00 76.62 94 PHE A O 1
ATOM 768 N N . ASP A 1 95 ? 9.462 -13.141 -16.806 1.00 79.12 95 ASP A N 1
ATOM 769 C CA . ASP A 1 95 ? 10.848 -13.466 -16.434 1.00 79.12 95 ASP A CA 1
ATOM 770 C C . ASP A 1 95 ? 11.267 -12.862 -15.082 1.00 79.12 95 ASP A C 1
ATOM 772 O O . ASP A 1 95 ? 12.398 -13.056 -14.635 1.00 79.12 95 ASP A O 1
ATOM 776 N N . ALA A 1 96 ? 10.392 -12.080 -14.446 1.00 82.12 96 ALA A N 1
ATOM 777 C CA . ALA A 1 96 ? 10.688 -11.379 -13.208 1.00 82.12 96 ALA A CA 1
ATOM 778 C C . ALA A 1 96 ? 10.675 -12.350 -12.024 1.00 82.12 96 ALA A C 1
ATOM 780 O O . ALA A 1 96 ? 9.820 -13.237 -11.914 1.00 82.12 96 ALA A O 1
ATOM 781 N N . ARG A 1 97 ? 11.629 -12.153 -11.112 1.00 89.69 97 ARG A N 1
ATOM 782 C CA . ARG A 1 97 ? 11.755 -12.927 -9.876 1.00 89.69 97 ARG A CA 1
ATOM 783 C C . ARG A 1 97 ? 10.677 -12.475 -8.896 1.00 89.69 97 ARG A C 1
ATOM 785 O O . ARG A 1 97 ? 10.481 -11.273 -8.733 1.00 89.69 97 ARG A O 1
ATOM 792 N N . LEU A 1 98 ? 10.025 -13.417 -8.214 1.00 91.50 98 LEU A N 1
ATOM 793 C CA . LEU A 1 98 ? 9.153 -13.089 -7.086 1.00 91.50 98 LEU A CA 1
ATOM 794 C C . LEU A 1 98 ? 9.956 -12.311 -6.035 1.00 91.50 98 LEU A C 1
ATOM 796 O O . LEU A 1 98 ? 11.027 -12.752 -5.617 1.00 91.50 98 LEU A O 1
ATOM 800 N N . TYR A 1 99 ? 9.453 -11.139 -5.672 1.00 91.06 99 TYR A N 1
ATOM 801 C CA . TYR A 1 99 ? 10.027 -10.258 -4.661 1.00 91.06 99 TYR A CA 1
ATOM 802 C C . TYR A 1 99 ? 9.200 -10.298 -3.371 1.00 91.06 99 TYR A C 1
ATOM 804 O O . TYR A 1 99 ? 9.760 -10.252 -2.279 1.00 91.06 99 TYR A O 1
ATOM 812 N N . GLY A 1 100 ? 7.879 -10.424 -3.494 1.00 92.56 100 GLY A N 1
ATOM 813 C CA . GLY A 1 100 ? 6.977 -10.462 -2.354 1.00 92.56 100 GLY A CA 1
ATOM 814 C C . GLY A 1 100 ? 5.531 -10.738 -2.744 1.00 92.56 100 GLY A C 1
ATOM 815 O O . GLY A 1 100 ? 5.196 -10.832 -3.926 1.00 92.56 100 GLY A O 1
ATOM 816 N N . GLU A 1 101 ? 4.675 -10.840 -1.742 1.00 94.19 101 GLU A N 1
ATOM 817 C CA . GLU A 1 101 ? 3.232 -11.001 -1.890 1.00 94.19 101 GLU A CA 1
ATOM 818 C C . GLU A 1 101 ? 2.514 -10.141 -0.849 1.00 94.19 101 GLU A C 1
ATOM 820 O O . GLU A 1 101 ? 2.995 -9.985 0.270 1.00 94.19 101 GLU A O 1
ATOM 825 N N . LEU A 1 102 ? 1.354 -9.598 -1.204 1.00 93.19 102 LEU A N 1
ATOM 826 C CA . LEU A 1 102 ? 0.483 -8.848 -0.300 1.00 93.19 102 LEU A CA 1
ATOM 827 C C . LEU A 1 102 ? -0.934 -9.391 -0.429 1.00 93.19 102 LEU A C 1
ATOM 829 O O . LEU A 1 102 ? -1.398 -9.626 -1.539 1.00 93.19 102 LEU A O 1
ATOM 833 N N . THR A 1 103 ? -1.632 -9.570 0.683 1.00 94.19 103 THR A N 1
ATOM 834 C CA . THR A 1 103 ? -3.049 -9.936 0.702 1.00 94.19 103 THR A CA 1
ATOM 835 C C . THR A 1 103 ? -3.821 -8.828 1.387 1.00 94.19 103 THR A C 1
ATOM 837 O O . THR A 1 103 ? -3.693 -8.630 2.594 1.00 94.19 103 THR A O 1
ATOM 840 N N . TRP A 1 104 ? -4.604 -8.102 0.602 1.00 91.94 104 TRP A N 1
ATOM 841 C CA . TRP A 1 104 ? -5.457 -7.025 1.079 1.00 91.94 104 TRP A CA 1
ATOM 842 C C . TRP A 1 104 ? -6.867 -7.547 1.289 1.00 91.94 104 TRP A C 1
ATOM 844 O O . TRP A 1 104 ? -7.378 -8.282 0.447 1.00 91.94 104 TRP A O 1
ATOM 854 N N . ARG A 1 105 ? -7.512 -7.130 2.370 1.00 92.38 105 ARG A N 1
ATOM 855 C CA . ARG A 1 105 ? -8.942 -7.327 2.580 1.00 92.38 105 ARG A CA 1
ATOM 856 C C . ARG A 1 105 ? -9.625 -5.975 2.661 1.00 92.38 105 ARG A C 1
ATOM 858 O O . ARG A 1 105 ? -9.176 -5.082 3.380 1.00 92.38 105 ARG A O 1
ATOM 865 N N . LEU A 1 106 ? -10.692 -5.840 1.890 1.00 89.12 106 LEU A N 1
ATOM 866 C CA . LEU A 1 106 ? -11.535 -4.661 1.827 1.00 89.12 106 LEU A CA 1
ATOM 867 C C . LEU A 1 106 ? -12.887 -5.025 2.447 1.00 89.12 106 LEU A C 1
ATOM 869 O O . LEU A 1 106 ? -13.693 -5.692 1.808 1.00 89.12 106 LEU A O 1
ATOM 873 N N . GLU A 1 107 ? -13.078 -4.655 3.711 1.00 86.75 107 GLU A N 1
ATOM 874 C CA . GLU A 1 107 ? -14.277 -4.941 4.514 1.00 86.75 107 GLU A CA 1
ATOM 875 C C . GLU A 1 107 ? -14.368 -3.865 5.603 1.00 86.75 107 GLU A C 1
ATOM 877 O O . GLU A 1 107 ? -13.538 -3.848 6.513 1.00 86.75 107 GLU A O 1
ATOM 882 N N . ASP A 1 108 ? -15.300 -2.914 5.481 1.00 85.06 108 ASP A N 1
ATOM 883 C CA . ASP A 1 108 ? -15.413 -1.749 6.384 1.00 85.06 108 ASP A CA 1
ATOM 884 C C . ASP A 1 108 ? -14.104 -0.932 6.553 1.00 85.06 108 ASP A C 1
ATOM 886 O O . ASP A 1 108 ? -13.894 -0.205 7.531 1.00 85.06 108 ASP A O 1
ATOM 890 N N . GLY A 1 109 ? -13.208 -1.016 5.570 1.00 90.12 109 GLY A N 1
ATOM 891 C CA . GLY A 1 109 ? -11.878 -0.413 5.587 1.00 90.12 109 GLY A CA 1
ATOM 892 C C . GLY A 1 109 ? -10.874 -1.245 4.801 1.00 90.12 109 GLY A C 1
ATOM 893 O O . GLY A 1 109 ? -11.202 -2.308 4.275 1.00 90.12 109 GLY A O 1
ATOM 894 N N . LEU A 1 110 ? -9.641 -0.752 4.719 1.00 92.19 110 LEU A N 1
ATOM 895 C CA . LEU A 1 110 ? -8.528 -1.469 4.108 1.00 92.19 110 LEU A CA 1
ATOM 896 C C . LEU A 1 110 ? -7.689 -2.146 5.188 1.00 92.19 110 LEU A C 1
ATOM 898 O O . LEU A 1 110 ? -7.143 -1.482 6.073 1.00 92.19 110 LEU A O 1
ATOM 902 N N . PHE A 1 111 ? -7.539 -3.457 5.057 1.00 94.50 111 PHE A N 1
ATOM 903 C CA . PHE A 1 111 ? -6.701 -4.291 5.903 1.00 94.50 111 PHE A CA 1
ATOM 904 C C . PHE A 1 111 ? -5.629 -4.972 5.060 1.00 94.50 111 PHE A C 1
ATOM 906 O O . PHE A 1 111 ? -5.884 -5.407 3.937 1.00 94.50 111 PHE A O 1
ATOM 913 N N . LEU A 1 112 ? -4.428 -5.084 5.614 1.00 94.56 112 LEU A N 1
ATOM 914 C CA . LEU A 1 112 ? -3.392 -5.974 5.117 1.00 94.56 112 LEU A CA 1
ATOM 915 C C . LEU A 1 112 ? -3.447 -7.233 5.974 1.00 94.56 112 LEU A C 1
ATOM 917 O O . LEU A 1 112 ? -3.134 -7.159 7.155 1.00 94.56 112 LEU A O 1
ATOM 921 N N . ASP A 1 113 ? -3.868 -8.355 5.400 1.00 94.88 113 ASP A N 1
ATOM 922 C CA . ASP A 1 113 ? -4.036 -9.613 6.132 1.00 94.88 113 ASP A CA 1
ATOM 923 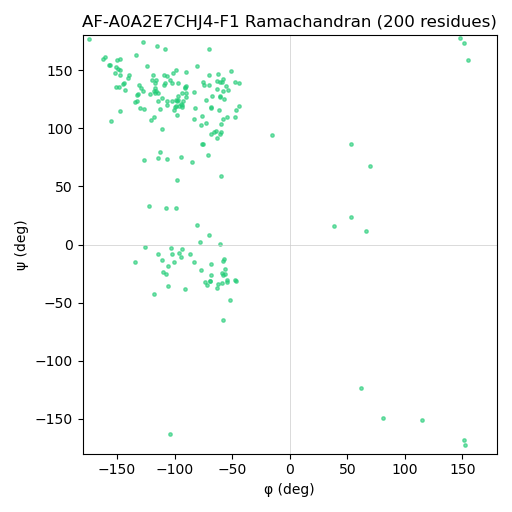C C . ASP A 1 113 ? -2.760 -10.467 6.092 1.00 94.88 113 ASP A C 1
ATOM 925 O O . ASP A 1 113 ? -2.380 -11.092 7.078 1.00 94.88 113 ASP A O 1
ATOM 929 N N . ASN A 1 114 ? -2.060 -10.475 4.957 1.00 95.00 114 ASN A N 1
ATOM 930 C CA . ASN A 1 114 ? -0.813 -11.216 4.797 1.00 95.00 114 ASN A CA 1
ATOM 931 C C . ASN A 1 114 ? 0.182 -10.404 3.975 1.00 95.00 114 ASN A C 1
ATOM 933 O O . ASN A 1 114 ? -0.200 -9.711 3.031 1.00 95.00 114 ASN A O 1
ATOM 937 N N . TRP A 1 115 ? 1.460 -10.490 4.312 1.00 94.12 115 TRP A N 1
ATOM 938 C CA . TRP A 1 115 ? 2.511 -9.826 3.563 1.00 94.12 115 TRP A CA 1
ATOM 939 C C . TRP A 1 115 ? 3.799 -10.634 3.603 1.00 94.12 115 TRP A C 1
ATOM 941 O O . TRP A 1 115 ? 4.152 -11.263 4.601 1.00 94.12 115 TRP A O 1
ATOM 951 N N . SER A 1 116 ? 4.536 -10.584 2.506 1.00 94.44 116 SER A N 1
ATOM 952 C CA . SER A 1 116 ? 5.885 -11.109 2.413 1.00 94.44 116 SER A CA 1
AT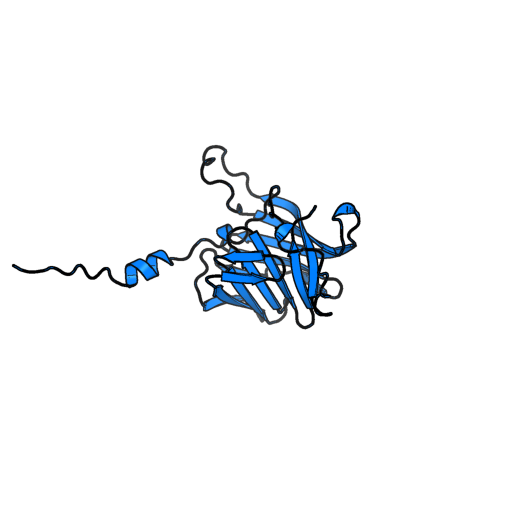OM 953 C C . SER A 1 116 ? 6.721 -10.234 1.492 1.00 94.44 116 SER A C 1
ATOM 955 O O . SER A 1 116 ? 6.273 -9.799 0.434 1.00 94.44 116 SER A O 1
ATOM 957 N N . PHE A 1 117 ? 7.951 -9.995 1.909 1.00 89.06 117 PHE A N 1
ATOM 958 C CA . PHE A 1 117 ? 9.033 -9.403 1.139 1.00 89.06 117 PHE A CA 1
ATOM 959 C C . PHE A 1 117 ? 10.244 -10.344 1.232 1.00 89.06 117 PHE A C 1
ATOM 961 O O . PHE A 1 117 ? 10.223 -11.325 1.978 1.00 89.06 117 PHE A O 1
ATOM 968 N N . GLU A 1 118 ? 11.324 -10.066 0.500 1.00 83.31 118 GLU A N 1
ATOM 969 C CA . GLU A 1 118 ? 12.479 -10.978 0.406 1.00 83.31 118 GLU A CA 1
ATOM 970 C C . GLU A 1 118 ? 13.074 -11.388 1.772 1.00 83.31 118 GLU A C 1
ATOM 972 O O . GLU A 1 118 ? 13.563 -12.510 1.917 1.00 83.31 118 GLU A O 1
ATOM 977 N N . SER A 1 119 ? 13.024 -10.511 2.779 1.00 81.31 119 SER A N 1
ATOM 978 C CA . SER A 1 119 ? 13.655 -10.716 4.091 1.00 81.31 119 SER A CA 1
ATOM 979 C C . SER A 1 119 ? 12.682 -10.843 5.268 1.00 81.31 119 SER A C 1
ATOM 981 O O . SER A 1 119 ? 13.113 -11.165 6.379 1.00 81.31 119 SER A O 1
ATOM 983 N N . SER A 1 120 ? 11.390 -10.598 5.062 1.00 88.44 120 SER A N 1
ATOM 984 C CA . SER A 1 120 ? 10.405 -10.491 6.140 1.00 88.44 120 SER A CA 1
ATOM 985 C C . SER A 1 120 ? 9.013 -10.896 5.663 1.00 88.44 120 SER A C 1
ATOM 987 O O . SER A 1 120 ? 8.661 -10.720 4.502 1.00 88.44 120 SER A O 1
ATOM 989 N N . ALA A 1 121 ? 8.217 -11.468 6.560 1.00 94.12 121 ALA A N 1
ATOM 990 C CA . ALA A 1 121 ? 6.838 -11.842 6.282 1.00 94.12 121 ALA A CA 1
ATOM 991 C C . ALA A 1 121 ? 6.004 -11.760 7.560 1.00 94.12 121 ALA A C 1
ATOM 993 O O . ALA A 1 121 ? 6.544 -11.854 8.668 1.00 94.12 121 ALA A O 1
ATOM 994 N N . GLY A 1 122 ? 4.694 -11.634 7.399 1.00 93.69 122 GLY A N 1
ATOM 995 C CA . GLY A 1 122 ? 3.749 -11.587 8.500 1.00 93.69 122 GLY A CA 1
ATOM 996 C C . GLY A 1 122 ? 2.329 -11.906 8.057 1.00 93.69 122 GLY A C 1
ATOM 997 O O . GLY A 1 122 ? 1.986 -11.858 6.877 1.00 93.69 122 GLY A O 1
ATOM 998 N N . ASP A 1 123 ? 1.519 -12.255 9.046 1.00 94.56 123 ASP A N 1
ATOM 999 C CA . ASP A 1 123 ? 0.122 -12.641 8.898 1.00 94.56 123 ASP A CA 1
ATOM 1000 C C . ASP A 1 123 ? -0.659 -12.082 10.092 1.00 94.56 123 ASP A C 1
ATOM 1002 O O . ASP A 1 123 ? -0.205 -12.185 11.237 1.00 94.56 123 ASP A O 1
ATOM 1006 N N . GLY A 1 124 ? -1.798 -11.454 9.829 1.00 91.38 124 GLY A N 1
ATOM 1007 C CA . GLY A 1 124 ? -2.616 -10.770 10.826 1.00 91.38 124 GLY A CA 1
ATOM 1008 C C . GLY A 1 124 ? -3.472 -9.674 10.199 1.00 91.38 124 GLY A C 1
ATOM 1009 O O . GLY A 1 124 ? -3.151 -9.178 9.137 1.00 91.38 124 GLY A O 1
ATOM 1010 N N . ALA A 1 125 ? -4.554 -9.268 10.859 1.00 93.06 125 ALA A N 1
ATOM 1011 C CA . ALA A 1 125 ? -5.497 -8.291 10.311 1.00 93.06 125 ALA A CA 1
ATOM 1012 C C . ALA A 1 125 ? -5.050 -6.840 10.567 1.00 93.06 125 ALA A C 1
ATOM 1014 O O . ALA A 1 125 ? -5.656 -6.144 11.386 1.00 93.06 125 ALA A O 1
ATOM 1015 N N . TYR A 1 126 ? -3.998 -6.380 9.888 1.00 95.06 126 TYR A N 1
ATOM 1016 C CA . TYR A 1 126 ? -3.417 -5.052 10.091 1.00 95.06 126 TYR A CA 1
ATOM 1017 C C . TYR A 1 126 ? -4.295 -3.966 9.444 1.00 95.06 126 TYR A C 1
ATOM 1019 O O . TYR A 1 126 ? -4.351 -3.897 8.215 1.00 95.06 126 TYR A O 1
ATOM 1027 N N . PRO A 1 127 ? -4.977 -3.093 10.213 1.00 95.12 127 PRO A N 1
ATOM 1028 C CA . PRO A 1 127 ? -5.748 -2.006 9.623 1.00 95.12 127 PRO A CA 1
ATOM 1029 C C . PRO A 1 127 ? -4.804 -0.963 9.015 1.00 95.12 127 PRO A C 1
ATOM 1031 O O . PRO A 1 127 ? -3.791 -0.605 9.621 1.00 95.12 127 PRO A O 1
ATOM 1034 N N . ILE A 1 128 ? -5.149 -0.482 7.823 1.00 94.00 128 ILE A N 1
ATOM 1035 C CA . ILE A 1 128 ? -4.331 0.444 7.024 1.00 94.00 128 ILE A CA 1
ATOM 1036 C C . ILE A 1 128 ? -5.080 1.760 6.825 1.00 94.00 128 ILE A C 1
ATOM 1038 O O . ILE A 1 128 ? -4.502 2.826 7.007 1.00 94.00 128 ILE A O 1
ATOM 1042 N N . ALA A 1 129 ? -6.379 1.692 6.530 1.00 92.38 129 ALA A N 1
ATOM 1043 C CA . ALA A 1 129 ? -7.256 2.856 6.462 1.00 92.38 129 ALA A CA 1
ATOM 1044 C C . ALA A 1 129 ? -8.704 2.476 6.809 1.00 92.38 129 ALA A C 1
ATOM 1046 O O . ALA A 1 129 ? -9.121 1.335 6.605 1.00 92.38 129 ALA A O 1
ATOM 1047 N N . SER A 1 130 ? -9.474 3.435 7.324 1.00 90.38 130 SER A N 1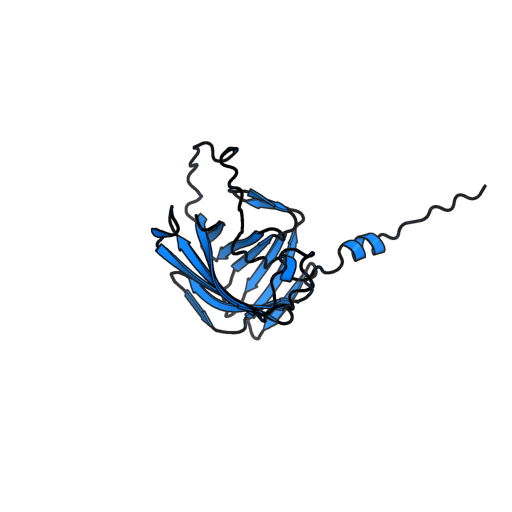
ATOM 1048 C CA . SER A 1 130 ? -10.917 3.290 7.546 1.00 90.38 130 SER A CA 1
ATOM 1049 C C . SER A 1 130 ? -11.692 3.250 6.217 1.00 90.38 130 SER A C 1
ATOM 1051 O O . SER A 1 130 ? -11.135 3.549 5.163 1.00 90.38 130 SER A O 1
ATOM 1053 N N . ALA A 1 131 ? -12.980 2.878 6.229 1.00 85.06 131 ALA A N 1
ATOM 1054 C CA . ALA A 1 131 ? -13.815 2.863 5.016 1.00 85.06 131 ALA A CA 1
ATOM 1055 C C . ALA A 1 131 ? -13.928 4.240 4.338 1.00 85.06 131 ALA A C 1
ATOM 1057 O O . ALA A 1 131 ? -14.034 4.343 3.115 1.00 85.06 131 ALA A O 1
ATOM 1058 N N . THR A 1 132 ? -13.910 5.302 5.141 1.00 84.00 132 THR A N 1
ATOM 1059 C CA . THR A 1 132 ? -14.037 6.697 4.717 1.00 84.00 132 THR A CA 1
ATOM 1060 C C . THR A 1 132 ? -12.860 7.491 5.287 1.00 84.00 132 THR A C 1
ATOM 1062 O O . THR A 1 132 ? -13.054 8.237 6.252 1.00 84.00 132 THR A O 1
ATOM 1065 N N . PRO A 1 133 ? -11.642 7.300 4.744 1.00 76.81 133 PRO A N 1
ATOM 1066 C CA . PRO A 1 133 ? -10.443 7.943 5.253 1.00 76.81 133 PRO A CA 1
ATOM 1067 C C . PRO A 1 133 ? -10.599 9.462 5.236 1.00 76.81 133 PRO A C 1
ATOM 1069 O O . PRO A 1 133 ? -11.182 10.048 4.316 1.00 76.81 133 PRO A O 1
ATOM 1072 N N . PHE A 1 134 ? -10.063 10.091 6.273 1.00 74.50 134 PHE A N 1
ATOM 1073 C CA . PHE A 1 134 ? -9.945 11.535 6.380 1.00 74.50 134 PHE A CA 1
ATOM 1074 C C . PHE A 1 134 ? -8.478 11.896 6.604 1.00 74.50 134 PHE A C 1
ATOM 1076 O O . PHE A 1 134 ? -7.707 11.086 7.115 1.00 74.50 134 PHE A O 1
ATOM 1083 N N . ASP A 1 135 ? -8.091 13.099 6.200 1.00 78.00 135 ASP A N 1
ATOM 1084 C CA . ASP A 1 135 ? -6.743 13.607 6.439 1.00 78.00 135 ASP A CA 1
ATOM 1085 C C . ASP A 1 135 ? -6.405 13.554 7.941 1.00 78.00 135 ASP A C 1
ATOM 1087 O O . ASP A 1 135 ? -7.251 13.889 8.774 1.00 78.00 135 ASP A O 1
ATOM 1091 N N . GLU A 1 136 ? -5.197 13.106 8.283 1.00 79.44 136 GLU A N 1
ATOM 1092 C CA . GLU A 1 136 ? -4.734 12.855 9.659 1.00 79.44 136 GLU A CA 1
ATOM 1093 C C . GLU A 1 136 ? -5.450 11.701 10.406 1.00 79.44 136 GLU A C 1
ATOM 1095 O O . GLU A 1 136 ? -5.260 11.537 11.617 1.00 79.44 136 GLU A O 1
ATOM 1100 N N . ASP A 1 137 ? -6.254 10.869 9.724 1.00 87.38 137 ASP A N 1
ATOM 1101 C CA . ASP A 1 137 ? -6.875 9.688 10.342 1.00 87.38 137 ASP A CA 1
ATOM 1102 C C . ASP A 1 137 ? -5.808 8.693 10.826 1.00 87.38 137 ASP A C 1
ATOM 1104 O O . ASP A 1 137 ? -4.726 8.552 10.252 1.00 87.38 137 ASP A O 1
ATOM 1108 N N . THR A 1 138 ? -6.105 7.999 11.921 1.00 92.31 138 THR A N 1
ATOM 1109 C CA . THR A 1 138 ? -5.214 6.997 12.505 1.00 92.31 138 THR A CA 1
ATOM 1110 C C . THR A 1 138 ? -5.993 5.734 12.815 1.00 92.31 138 THR A C 1
ATOM 1112 O O . THR A 1 138 ? -6.929 5.738 13.616 1.00 92.31 138 THR A O 1
ATOM 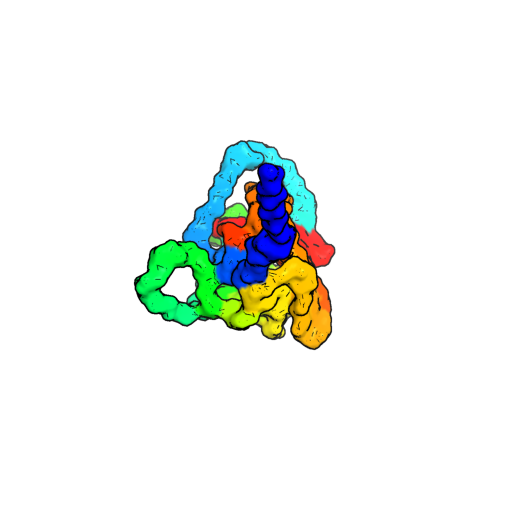1115 N N . VAL A 1 139 ? -5.537 4.619 12.254 1.00 93.81 139 VAL A N 1
ATOM 1116 C CA . VAL A 1 139 ? -6.052 3.285 12.565 1.00 93.81 139 VAL A CA 1
ATOM 1117 C C . VAL A 1 139 ? -5.015 2.497 13.355 1.00 93.81 139 VAL A C 1
ATOM 1119 O O . VAL A 1 139 ? -3.808 2.662 13.175 1.00 93.81 139 VAL A O 1
ATOM 1122 N N . SER A 1 140 ? -5.468 1.653 14.280 1.00 93.88 140 SER A N 1
ATOM 1123 C CA . SER A 1 140 ? -4.563 0.879 15.133 1.00 93.88 140 SER A CA 1
ATOM 1124 C C . SER A 1 140 ? -5.143 -0.470 15.535 1.00 93.88 140 SER A C 1
ATOM 1126 O O . SER A 1 140 ? -6.357 -0.640 15.650 1.00 93.88 140 SER A O 1
ATOM 1128 N N . GLN A 1 141 ? -4.251 -1.431 15.764 1.00 92.75 141 GLN A N 1
ATOM 1129 C CA . GLN A 1 141 ? -4.566 -2.739 16.322 1.00 92.75 141 GLN A CA 1
ATOM 1130 C C . GLN A 1 141 ? -3.385 -3.224 17.170 1.00 92.75 141 GLN A C 1
ATOM 1132 O O . GLN A 1 141 ? -2.294 -3.477 16.667 1.00 92.75 141 GLN A O 1
ATOM 1137 N N . GLY A 1 142 ? -3.593 -3.368 18.480 1.00 91.56 142 GLY A N 1
ATOM 1138 C CA . GLY A 1 142 ? -2.514 -3.752 19.391 1.00 91.56 142 GLY A CA 1
ATOM 1139 C C . GLY A 1 142 ? -1.385 -2.714 19.409 1.00 91.56 142 GLY A C 1
ATOM 1140 O O . GLY A 1 142 ? -1.621 -1.551 19.725 1.00 91.56 142 GLY A O 1
ATOM 1141 N N . SER A 1 143 ? -0.162 -3.149 19.108 1.00 93.88 143 SER A N 1
ATOM 1142 C CA . SER A 1 143 ? 1.039 -2.304 19.015 1.00 93.88 143 SER A CA 1
ATOM 1143 C C . SER A 1 143 ? 1.237 -1.671 17.629 1.00 93.88 143 SER A C 1
ATOM 1145 O O . SER A 1 143 ? 2.134 -0.847 17.461 1.00 93.88 143 SER A O 1
ATOM 1147 N N . TRP A 1 144 ? 0.431 -2.076 16.643 1.00 94.56 144 TRP A N 1
ATOM 1148 C CA . TRP A 1 144 ? 0.482 -1.605 15.266 1.00 94.56 144 TRP A CA 1
ATOM 1149 C C . TRP A 1 144 ? -0.420 -0.389 15.062 1.00 94.56 144 TRP A C 1
ATOM 1151 O O . TRP A 1 144 ? -1.571 -0.382 15.511 1.00 94.56 144 TRP A O 1
ATOM 1161 N N . SER A 1 145 ? 0.071 0.618 14.343 1.00 96.12 145 SER A N 1
ATOM 1162 C CA . SER A 1 145 ? -0.731 1.769 13.931 1.00 96.12 145 SER A CA 1
ATOM 1163 C C . SER A 1 145 ? -0.292 2.332 12.589 1.00 96.12 145 SER A C 1
ATOM 1165 O O . SER A 1 145 ? 0.900 2.336 12.280 1.00 96.12 145 SER A O 1
ATOM 1167 N N . CYS A 1 146 ? -1.247 2.904 11.866 1.00 96.44 146 CYS A N 1
ATOM 1168 C CA . CYS A 1 146 ? -1.036 3.631 10.624 1.00 96.44 146 CYS A CA 1
ATOM 1169 C C . CYS A 1 146 ? -1.682 5.016 10.720 1.00 96.44 146 CYS A C 1
ATOM 1171 O O . CYS A 1 146 ? -2.836 5.122 11.135 1.00 96.44 146 CYS A O 1
ATOM 1173 N N . SER A 1 147 ? -0.946 6.056 10.336 1.00 95.88 147 SER A N 1
ATOM 1174 C CA . SER A 1 147 ? -1.446 7.426 10.196 1.00 95.88 147 SER A CA 1
ATOM 1175 C C . SER A 1 147 ? -1.523 7.809 8.726 1.00 95.88 147 SER A C 1
ATOM 1177 O O . SER A 1 147 ? -0.590 7.530 7.967 1.00 95.88 147 SER A O 1
ATOM 1179 N N . LEU A 1 148 ? -2.608 8.468 8.345 1.00 93.56 148 LEU A N 1
ATOM 1180 C CA . LEU A 1 148 ? -2.901 8.849 6.975 1.00 93.56 148 LEU A CA 1
ATOM 1181 C C . LEU A 1 148 ? -2.645 10.342 6.734 1.00 93.56 148 LEU A C 1
ATOM 1183 O O . LEU A 1 148 ? -2.970 11.178 7.572 1.00 93.56 148 LEU A O 1
ATOM 1187 N N . GLU A 1 149 ? -2.118 10.663 5.558 1.00 92.88 149 GLU A N 1
ATOM 1188 C CA . GLU A 1 149 ? -1.970 12.017 5.025 1.00 92.88 149 GLU A CA 1
ATOM 1189 C C . GLU A 1 149 ? -2.497 12.049 3.584 1.00 92.88 149 GLU A C 1
ATOM 1191 O O . GLU A 1 149 ? -2.138 11.200 2.759 1.00 92.88 149 GLU A O 1
ATOM 1196 N N . GLU A 1 150 ? -3.364 13.014 3.272 1.00 90.56 150 GLU A N 1
ATOM 1197 C CA . GLU A 1 150 ? -3.860 13.225 1.910 1.00 90.56 150 GLU A CA 1
ATOM 1198 C C . GLU A 1 150 ? -3.051 14.316 1.197 1.00 90.56 150 GLU A C 1
ATOM 1200 O O . GLU A 1 150 ? -3.070 15.491 1.567 1.00 90.56 150 GLU A O 1
ATOM 1205 N N . LEU A 1 151 ? -2.400 13.942 0.098 1.00 89.88 151 LEU A N 1
ATOM 1206 C CA . LEU A 1 151 ? -1.653 14.845 -0.767 1.00 89.88 151 LEU A CA 1
ATOM 1207 C C . LEU A 1 151 ? -2.448 15.172 -2.033 1.00 89.88 151 LEU A C 1
ATOM 1209 O O . LEU A 1 151 ? -3.020 14.296 -2.686 1.00 89.88 151 LEU A O 1
ATOM 1213 N N . GLU A 1 152 ? -2.411 16.439 -2.454 1.00 88.12 152 GLU A N 1
ATOM 1214 C CA . GLU A 1 152 ? -3.029 16.860 -3.720 1.00 88.12 152 GLU A CA 1
ATOM 1215 C C . GLU A 1 152 ? -2.371 16.188 -4.931 1.00 88.12 152 GLU A C 1
ATOM 1217 O O . GLU A 1 152 ? -3.049 15.822 -5.891 1.00 88.12 152 GLU A O 1
ATOM 1222 N N . SER A 1 153 ? -1.049 16.016 -4.887 1.00 87.44 153 SER A N 1
ATOM 1223 C CA . SER A 1 153 ? -0.289 15.306 -5.910 1.00 87.44 153 SER A CA 1
ATOM 1224 C C . SER A 1 153 ? 1.036 14.786 -5.360 1.00 87.44 153 SER A C 1
ATOM 1226 O O . SER A 1 153 ? 1.591 15.356 -4.420 1.00 87.44 153 SER A O 1
ATOM 1228 N N . LEU A 1 154 ? 1.554 13.728 -5.978 1.00 86.25 154 LEU A N 1
ATOM 1229 C CA . LEU A 1 154 ? 2.881 13.188 -5.718 1.00 86.25 154 LEU A CA 1
ATOM 1230 C C . LEU A 1 154 ? 3.600 12.945 -7.041 1.00 86.25 154 LEU A C 1
ATOM 1232 O O . LEU A 1 154 ? 3.086 12.271 -7.937 1.00 86.25 154 LEU A O 1
ATOM 1236 N N . TRP A 1 155 ? 4.816 13.469 -7.146 1.00 81.81 155 TRP A N 1
ATOM 1237 C CA . TRP A 1 155 ? 5.707 13.146 -8.249 1.00 81.81 155 TRP A CA 1
ATOM 1238 C C . TRP A 1 155 ? 6.569 11.937 -7.885 1.00 81.81 155 TRP A C 1
ATOM 1240 O O . TRP A 1 155 ? 7.224 11.921 -6.845 1.00 81.81 155 TRP A O 1
ATOM 1250 N N . THR A 1 156 ? 6.565 10.928 -8.751 1.00 74.00 156 THR A N 1
ATOM 1251 C CA . THR A 1 156 ? 7.459 9.768 -8.682 1.00 74.00 156 THR A CA 1
ATOM 1252 C C . THR A 1 156 ? 8.374 9.764 -9.899 1.00 74.00 156 THR A C 1
ATOM 1254 O O . THR A 1 156 ? 8.149 10.501 -10.858 1.00 74.00 156 THR A O 1
ATOM 1257 N N . TRP A 1 157 ? 9.372 8.880 -9.905 1.00 68.56 157 TRP A N 1
ATOM 1258 C CA . TRP A 1 157 ? 10.283 8.735 -11.042 1.00 68.56 157 TRP A CA 1
ATOM 1259 C C . TRP A 1 157 ? 9.575 8.386 -12.366 1.00 68.56 157 TRP A C 1
ATOM 1261 O O . TRP A 1 157 ? 10.077 8.704 -13.438 1.00 68.56 157 TRP A O 1
ATOM 1271 N N . TYR A 1 158 ? 8.400 7.749 -12.309 1.00 72.00 158 TYR A N 1
ATOM 1272 C CA . TYR A 1 158 ? 7.729 7.195 -13.493 1.00 72.00 158 TYR A CA 1
ATOM 1273 C C . TYR A 1 158 ? 6.457 7.946 -13.891 1.00 72.00 158 TYR A C 1
ATOM 1275 O O . TYR A 1 158 ? 6.031 7.869 -15.042 1.00 72.00 158 TYR A O 1
ATOM 1283 N N . ALA A 1 159 ? 5.829 8.653 -12.950 1.00 74.81 159 ALA A N 1
ATOM 1284 C CA . ALA A 1 159 ? 4.596 9.390 -13.188 1.00 74.81 159 ALA A CA 1
ATOM 1285 C C . ALA A 1 159 ? 4.333 10.436 -12.099 1.00 74.81 159 ALA A C 1
ATOM 1287 O O . ALA A 1 159 ? 4.808 10.325 -10.965 1.00 74.81 159 ALA A O 1
ATOM 1288 N N . THR A 1 160 ? 3.500 11.414 -12.440 1.00 82.00 160 THR A N 1
ATOM 1289 C CA . THR A 1 160 ? 2.816 12.255 -11.456 1.00 82.00 160 THR A CA 1
ATOM 1290 C C . THR A 1 160 ? 1.454 11.647 -11.172 1.00 82.00 160 THR A C 1
ATOM 1292 O O . THR A 1 160 ? 0.699 11.381 -12.108 1.00 82.00 160 THR A O 1
ATOM 1295 N N . TYR A 1 161 ? 1.134 11.478 -9.896 1.00 83.75 161 TYR A N 1
ATOM 1296 C CA . TYR A 1 161 ? -0.185 11.067 -9.441 1.00 83.75 161 TYR A CA 1
ATOM 1297 C C . TYR A 1 161 ? -0.878 12.247 -8.776 1.00 83.75 161 TYR A C 1
ATOM 1299 O O . TYR A 1 161 ? -0.260 12.999 -8.027 1.00 83.75 161 TYR A O 1
ATOM 1307 N N . GLU A 1 162 ? -2.162 12.407 -9.051 1.00 83.56 162 GLU A N 1
ATOM 1308 C CA . GLU A 1 162 ? -3.028 13.338 -8.334 1.00 83.56 162 GLU A CA 1
ATOM 1309 C C . GLU A 1 162 ? -3.822 12.561 -7.289 1.00 83.56 162 GLU A C 1
ATOM 1311 O O . GLU A 1 162 ? -4.142 11.393 -7.519 1.00 83.56 162 GLU A O 1
ATOM 1316 N N . ARG A 1 163 ? -4.164 13.228 -6.182 1.00 85.25 163 ARG A N 1
ATOM 1317 C CA . ARG A 1 163 ? -4.951 12.682 -5.066 1.00 85.25 163 ARG A CA 1
ATOM 1318 C C . ARG A 1 163 ? -4.347 11.390 -4.539 1.00 85.25 163 ARG A C 1
ATOM 1320 O O . ARG A 1 163 ? -4.678 10.279 -4.960 1.00 85.25 163 ARG A O 1
ATOM 1327 N N . VAL A 1 164 ? -3.409 11.574 -3.628 1.00 88.31 164 VAL A N 1
ATOM 1328 C CA . VAL A 1 164 ? -2.557 10.516 -3.110 1.00 88.31 164 VAL A CA 1
ATOM 1329 C C . VAL A 1 164 ? -2.806 10.373 -1.617 1.00 88.31 164 VAL A C 1
ATOM 1331 O O . VAL A 1 164 ? -2.809 11.363 -0.896 1.00 88.31 164 VAL A O 1
ATOM 1334 N N . LEU A 1 165 ? -2.996 9.141 -1.157 1.00 91.44 165 LEU A N 1
ATOM 1335 C CA . LEU A 1 165 ? -3.000 8.801 0.260 1.00 91.44 165 LEU A CA 1
ATOM 13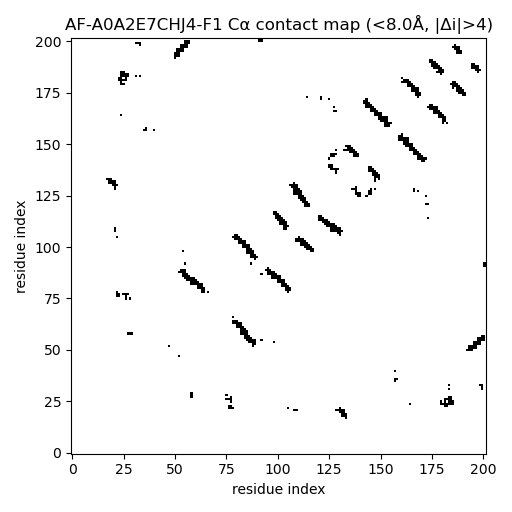36 C C . LEU A 1 165 ? -1.641 8.224 0.628 1.00 91.44 165 LEU A C 1
ATOM 1338 O O . LEU A 1 165 ? -1.247 7.177 0.108 1.00 91.44 165 LEU A O 1
ATOM 1342 N N . GLN A 1 166 ? -0.938 8.888 1.537 1.00 94.44 166 GLN A N 1
ATOM 1343 C CA . GLN A 1 166 ? 0.230 8.327 2.200 1.00 94.44 166 GLN A CA 1
ATOM 1344 C C . GLN A 1 166 ? -0.180 7.769 3.552 1.00 94.44 166 GLN A C 1
ATOM 1346 O O . GLN A 1 166 ? -0.813 8.442 4.357 1.00 94.44 166 GLN A O 1
ATOM 1351 N N . VAL A 1 167 ? 0.185 6.518 3.795 1.00 95.00 167 VAL A N 1
ATOM 1352 C CA . VAL A 1 167 ? -0.125 5.806 5.027 1.00 95.00 167 VAL A CA 1
ATOM 1353 C C . VAL A 1 167 ? 1.188 5.397 5.676 1.00 95.00 167 VAL A C 1
ATOM 1355 O O . VAL A 1 167 ? 1.875 4.496 5.196 1.00 95.00 167 VAL A O 1
ATOM 1358 N N . THR A 1 168 ? 1.547 6.075 6.761 1.00 96.81 168 THR A N 1
ATOM 1359 C CA . THR A 1 168 ? 2.765 5.795 7.528 1.00 96.81 168 THR A CA 1
ATOM 1360 C C . THR A 1 168 ? 2.439 4.840 8.661 1.00 96.81 168 THR A C 1
ATOM 1362 O O . THR A 1 168 ? 1.658 5.179 9.549 1.00 96.81 168 THR A O 1
ATOM 1365 N N . CYS A 1 169 ? 3.049 3.661 8.656 1.00 95.94 169 CYS A N 1
ATOM 1366 C CA . CYS A 1 169 ? 2.760 2.606 9.611 1.00 95.94 169 CYS A CA 1
ATOM 1367 C C . CYS A 1 169 ? 3.966 2.210 10.470 1.00 95.94 169 CYS A C 1
ATOM 1369 O O . CYS A 1 169 ? 5.112 2.185 10.014 1.00 95.94 169 CYS A O 1
ATOM 1371 N N . SER A 1 170 ? 3.697 1.847 11.725 1.00 95.38 170 SER A N 1
ATOM 1372 C CA . SER A 1 170 ? 4.703 1.467 12.724 1.00 95.38 170 SER A CA 1
ATOM 1373 C C . SER A 1 170 ? 4.172 0.407 13.700 1.00 95.38 170 SER A C 1
ATOM 1375 O O . SER A 1 170 ? 2.960 0.255 13.845 1.00 95.38 170 SER A O 1
ATOM 1377 N N . GLY A 1 171 ? 5.067 -0.320 14.382 1.00 93.06 171 GLY A N 1
ATOM 1378 C CA . GLY A 1 171 ? 4.711 -1.349 15.375 1.00 93.06 171 GLY A CA 1
ATOM 1379 C C . GLY A 1 171 ? 5.120 -2.771 14.974 1.00 93.06 171 GLY A C 1
ATOM 1380 O O . GLY A 1 171 ? 6.108 -2.958 14.271 1.00 93.06 171 GLY A O 1
ATOM 1381 N N . GLU A 1 172 ? 4.384 -3.790 15.426 1.00 88.94 172 GLU A N 1
ATOM 1382 C CA . GLU A 1 172 ? 4.716 -5.218 15.201 1.00 88.94 172 GLU A CA 1
ATOM 1383 C C . GLU A 1 172 ? 4.381 -5.762 13.788 1.00 88.94 172 GLU A C 1
ATOM 1385 O O . GLU A 1 172 ? 4.585 -6.945 13.527 1.00 88.94 172 GLU A O 1
ATOM 1390 N N . GLY A 1 173 ? 3.877 -4.925 12.876 1.00 88.56 173 GLY A N 1
ATOM 1391 C CA . GLY A 1 173 ? 3.570 -5.258 11.475 1.00 88.56 173 GLY A CA 1
ATOM 1392 C C . GLY A 1 173 ? 4.598 -4.712 10.462 1.00 88.56 173 GLY A C 1
ATOM 1393 O O . GLY A 1 173 ? 5.709 -4.340 10.853 1.00 88.56 173 GLY A O 1
ATOM 1394 N N . PRO A 1 174 ? 4.255 -4.643 9.160 1.00 89.94 174 PRO A N 1
ATOM 1395 C CA . PRO A 1 174 ? 5.173 -4.219 8.097 1.00 89.94 174 PRO A CA 1
ATOM 1396 C C . PRO A 1 174 ? 5.399 -2.702 8.086 1.00 89.94 174 PRO A C 1
ATOM 1398 O O . PRO A 1 174 ? 4.715 -1.965 7.385 1.00 89.94 174 PRO A O 1
ATOM 1401 N N . GLN A 1 175 ? 6.360 -2.228 8.877 1.00 93.25 175 GLN A N 1
ATOM 1402 C CA . GLN A 1 175 ? 6.636 -0.798 9.060 1.00 93.25 175 GLN A CA 1
ATOM 1403 C C . GLN A 1 175 ? 7.092 -0.111 7.767 1.00 93.25 175 GLN A C 1
ATOM 1405 O O . GLN A 1 175 ? 7.901 -0.663 7.017 1.00 93.25 175 GLN A O 1
ATOM 1410 N N . GLY A 1 176 ? 6.629 1.120 7.551 1.00 94.25 176 GLY A N 1
ATOM 1411 C CA . GLY A 1 176 ? 6.959 1.871 6.346 1.00 94.25 176 GLY A CA 1
ATOM 1412 C C . GLY A 1 176 ? 5.895 2.879 5.931 1.00 94.25 176 GLY A C 1
ATOM 1413 O O . GLY A 1 176 ? 4.958 3.152 6.680 1.00 94.25 176 GLY A O 1
ATOM 1414 N N . VAL A 1 177 ? 6.039 3.415 4.721 1.00 95.56 177 VAL A N 1
ATOM 1415 C CA . VAL A 1 177 ? 5.065 4.305 4.082 1.00 95.56 177 VAL A CA 1
ATOM 1416 C C . VAL A 1 177 ? 4.451 3.600 2.878 1.00 95.56 177 VAL A C 1
ATOM 1418 O O . VAL A 1 177 ? 5.132 3.295 1.899 1.00 95.56 177 VAL A O 1
ATOM 1421 N N . PHE A 1 178 ? 3.145 3.367 2.927 1.00 93.31 178 PHE A N 1
ATOM 1422 C CA . PHE A 1 178 ? 2.360 2.849 1.811 1.00 93.31 178 PHE A CA 1
ATOM 1423 C C . PHE A 1 178 ? 1.698 4.022 1.105 1.00 93.31 178 PHE A C 1
ATOM 1425 O O . PHE A 1 178 ? 1.006 4.819 1.731 1.00 93.31 178 PHE A O 1
ATOM 1432 N N . THR A 1 179 ? 1.922 4.155 -0.197 1.00 92.44 179 THR A N 1
ATOM 1433 C CA . THR A 1 179 ? 1.375 5.268 -0.976 1.00 92.44 179 THR A CA 1
ATOM 1434 C C . THR A 1 179 ? 0.378 4.748 -1.996 1.00 92.44 179 THR A C 1
ATOM 1436 O O . THR A 1 179 ? 0.725 3.924 -2.844 1.00 92.44 179 THR A O 1
ATOM 1439 N N . PHE A 1 180 ? -0.843 5.267 -1.939 1.00 89.25 180 PHE A N 1
ATOM 1440 C CA . PHE A 1 180 ? -1.941 4.927 -2.834 1.00 89.25 180 PHE A CA 1
ATOM 1441 C C . PHE A 1 180 ? -2.350 6.146 -3.658 1.00 89.25 180 PHE A C 1
ATOM 1443 O O . PHE A 1 180 ? -2.405 7.254 -3.137 1.00 89.25 180 PHE A O 1
ATOM 1450 N N . ALA A 1 181 ? -2.688 5.953 -4.927 1.00 86.44 181 ALA A N 1
ATOM 1451 C CA . ALA A 1 181 ? -3.253 6.989 -5.786 1.00 86.44 181 ALA A CA 1
ATOM 1452 C C . ALA A 1 181 ? -4.668 6.600 -6.225 1.00 86.44 181 ALA A C 1
ATOM 1454 O O . ALA A 1 181 ? -4.899 5.451 -6.607 1.00 86.44 181 ALA A O 1
ATOM 1455 N N . GLU A 1 182 ? -5.599 7.563 -6.243 1.00 80.12 182 GLU A N 1
ATOM 1456 C CA . GLU A 1 182 ? -7.019 7.322 -6.579 1.00 80.12 182 GLU A CA 1
ATOM 1457 C C . GLU A 1 182 ? -7.195 6.628 -7.942 1.00 80.12 182 GLU A C 1
ATOM 1459 O O . GLU A 1 182 ? -8.136 5.881 -8.157 1.00 80.12 182 GLU A O 1
ATOM 1464 N N . GLN A 1 183 ? -6.296 6.851 -8.897 1.00 74.56 183 GLN A N 1
ATOM 1465 C CA . GLN A 1 183 ? -6.427 6.291 -10.248 1.00 74.56 183 GLN A CA 1
ATOM 1466 C C . GLN A 1 183 ? -5.674 4.973 -10.443 1.00 74.56 183 GLN A C 1
ATOM 1468 O O . GLN A 1 183 ? -5.841 4.331 -11.478 1.00 74.56 183 GLN A O 1
ATOM 1473 N N . ALA A 1 184 ? -4.831 4.591 -9.485 1.00 75.38 184 ALA A N 1
ATOM 1474 C CA . ALA A 1 184 ? -3.765 3.627 -9.730 1.00 75.38 184 ALA A CA 1
ATOM 1475 C C . ALA A 1 184 ? -3.643 2.540 -8.653 1.00 75.38 184 ALA A C 1
ATOM 1477 O O . ALA A 1 184 ? -2.988 1.528 -8.883 1.00 75.38 184 ALA A O 1
ATOM 1478 N N . GLY A 1 185 ? -4.265 2.715 -7.487 1.00 83.31 185 GLY A N 1
ATOM 1479 C CA . GLY A 1 185 ? -4.063 1.784 -6.386 1.00 83.31 185 GLY A CA 1
ATOM 1480 C C . GLY A 1 185 ? -2.764 2.076 -5.635 1.00 83.31 185 GLY A C 1
ATOM 1481 O O . GLY A 1 185 ? -2.309 3.218 -5.566 1.00 83.31 185 GLY A O 1
ATOM 1482 N N . LEU A 1 186 ? -2.147 1.032 -5.083 1.00 86.69 186 LEU A N 1
ATOM 1483 C CA . LEU A 1 186 ? -0.843 1.110 -4.422 1.00 86.69 186 LEU A CA 1
ATOM 1484 C C . LEU A 1 186 ? 0.265 1.405 -5.452 1.00 86.69 186 LEU A C 1
ATOM 1486 O O . LEU A 1 186 ? 0.515 0.593 -6.341 1.00 86.69 186 LEU A O 1
ATOM 1490 N N . ILE A 1 187 ? 0.943 2.548 -5.316 1.00 86.69 187 ILE A N 1
ATOM 1491 C CA . ILE A 1 187 ? 1.978 3.027 -6.255 1.00 86.69 187 ILE A CA 1
ATOM 1492 C C . ILE A 1 187 ? 3.400 2.931 -5.700 1.00 86.69 187 ILE A C 1
ATOM 1494 O O . ILE A 1 187 ? 4.357 2.831 -6.470 1.00 86.69 187 ILE A O 1
ATOM 1498 N N . SER A 1 188 ? 3.569 2.947 -4.377 1.00 89.94 188 SER A N 1
ATOM 1499 C CA . SER A 1 188 ? 4.877 2.733 -3.757 1.00 89.94 188 SER A CA 1
ATOM 15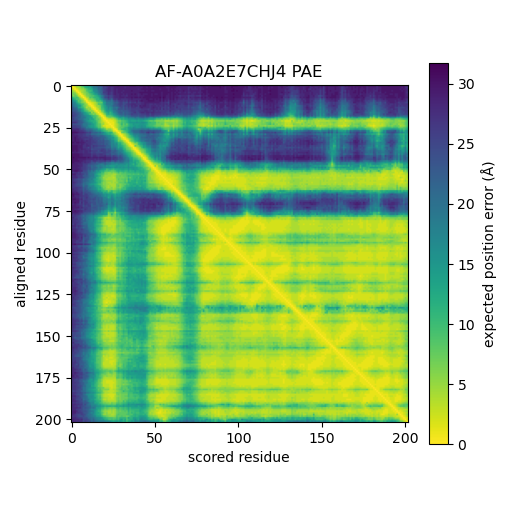00 C C . SER A 1 188 ? 4.785 2.215 -2.330 1.00 89.94 188 SER A C 1
ATOM 1502 O O . SER A 1 188 ? 3.808 2.463 -1.621 1.00 89.94 188 SER A O 1
ATOM 1504 N N . ILE A 1 189 ? 5.843 1.523 -1.914 1.00 91.06 189 ILE A N 1
ATOM 1505 C CA . ILE A 1 189 ? 6.061 1.057 -0.544 1.00 91.06 189 ILE A CA 1
ATOM 1506 C C . ILE A 1 189 ? 7.470 1.487 -0.142 1.00 91.06 189 ILE A C 1
ATOM 1508 O O . ILE A 1 189 ? 8.444 1.056 -0.754 1.00 91.06 189 ILE A O 1
ATOM 1512 N N . GLU A 1 190 ? 7.587 2.337 0.867 1.00 92.06 190 GLU A N 1
ATOM 1513 C CA . GLU A 1 190 ? 8.864 2.710 1.471 1.00 92.06 190 GLU A CA 1
ATOM 1514 C C . GLU A 1 190 ? 9.052 1.921 2.764 1.00 92.06 190 GLU A C 1
ATOM 1516 O O . GLU A 1 190 ? 8.286 2.074 3.709 1.00 92.06 190 GLU A O 1
ATOM 1521 N N . MET A 1 191 ? 10.061 1.062 2.802 1.00 87.75 191 MET A N 1
ATOM 1522 C CA . MET A 1 191 ? 10.494 0.324 3.988 1.00 87.75 191 MET A CA 1
ATOM 1523 C C . MET A 1 191 ? 11.826 0.898 4.484 1.00 87.75 191 MET A C 1
ATOM 1525 O O . MET A 1 191 ? 12.494 1.634 3.766 1.00 87.75 191 MET A O 1
ATOM 1529 N N . THR A 1 192 ? 12.255 0.521 5.694 1.00 79.25 192 THR A N 1
ATOM 1530 C CA . THR A 1 192 ? 13.419 1.098 6.403 1.00 79.25 192 THR A CA 1
ATOM 1531 C C . THR A 1 192 ? 14.698 1.271 5.569 1.00 79.25 192 THR A C 1
ATOM 1533 O O . THR A 1 192 ? 15.467 2.187 5.840 1.00 79.25 192 THR A O 1
ATOM 1536 N N . GLU A 1 193 ? 14.945 0.409 4.580 1.00 78.44 193 GLU A N 1
ATOM 1537 C CA . GLU A 1 193 ? 16.158 0.452 3.746 1.00 78.44 193 GLU A CA 1
ATOM 1538 C C . GLU A 1 193 ? 15.876 0.501 2.238 1.00 78.44 193 GLU A C 1
ATOM 1540 O O . GLU A 1 193 ? 16.819 0.493 1.447 1.00 78.44 193 GLU A O 1
ATOM 1545 N N . GLN A 1 194 ? 14.608 0.464 1.819 1.00 83.56 194 GLN A N 1
ATOM 1546 C CA . GLN A 1 194 ? 14.257 0.269 0.412 1.00 83.56 194 GLN A CA 1
ATOM 1547 C C . GLN A 1 194 ? 12.963 0.982 0.049 1.00 83.56 194 GLN A C 1
ATOM 1549 O O . GLN A 1 194 ? 11.952 0.836 0.734 1.00 83.56 194 GLN A O 1
ATOM 1554 N N . GLN A 1 195 ? 12.976 1.662 -1.094 1.00 86.00 195 GLN A N 1
ATOM 1555 C CA . GLN A 1 195 ? 11.777 2.206 -1.712 1.00 86.00 195 GLN A CA 1
ATOM 1556 C C . GLN A 1 195 ? 11.399 1.378 -2.939 1.00 86.00 195 GLN A C 1
ATOM 1558 O O . GLN A 1 195 ? 12.158 1.255 -3.902 1.00 86.00 195 GLN A O 1
ATOM 1563 N N . LEU A 1 196 ? 10.199 0.809 -2.911 1.00 85.25 196 LEU A N 1
ATOM 1564 C CA . LEU A 1 196 ? 9.624 0.046 -4.008 1.00 85.25 196 LEU A CA 1
ATOM 1565 C C . LEU A 1 196 ? 8.678 0.948 -4.790 1.00 85.25 196 LEU A C 1
ATOM 1567 O O . LEU A 1 196 ? 7.674 1.407 -4.244 1.00 85.25 196 LEU A O 1
ATOM 1571 N N . TYR A 1 197 ? 8.957 1.161 -6.073 1.00 83.00 197 TYR A N 1
ATOM 1572 C CA . TYR A 1 197 ? 7.993 1.766 -6.991 1.00 83.00 197 TYR A CA 1
ATOM 1573 C C . TYR A 1 197 ? 7.236 0.664 -7.704 1.00 83.00 197 TYR A C 1
ATOM 1575 O O . TYR A 1 197 ? 7.842 -0.172 -8.382 1.00 83.00 197 TYR A O 1
ATOM 1583 N N . LEU A 1 198 ? 5.917 0.664 -7.534 1.00 80.19 198 LEU A N 1
ATOM 1584 C CA . LEU A 1 198 ? 5.048 -0.348 -8.104 1.00 80.19 198 LEU A CA 1
ATOM 1585 C C . LEU A 1 198 ? 4.580 0.091 -9.490 1.00 80.19 198 LEU A C 1
ATOM 1587 O O . LEU A 1 198 ? 4.119 1.213 -9.685 1.00 80.19 198 LEU A O 1
ATOM 1591 N N . VAL A 1 199 ? 4.709 -0.810 -10.458 1.00 73.88 199 VAL A N 1
ATOM 1592 C CA . VAL A 1 199 ? 4.277 -0.599 -11.842 1.00 73.88 199 VAL A CA 1
ATOM 1593 C C . VAL A 1 199 ? 3.494 -1.796 -12.368 1.00 73.88 199 VAL A C 1
ATOM 1595 O O . VAL A 1 199 ? 3.582 -2.903 -11.833 1.00 73.88 199 VAL A O 1
ATOM 1598 N N . ALA A 1 200 ? 2.764 -1.584 -13.462 1.00 66.25 200 ALA A N 1
ATOM 1599 C CA . ALA A 1 200 ? 1.994 -2.621 -14.142 1.00 66.25 200 ALA A CA 1
ATOM 1600 C C . ALA A 1 200 ? 2.806 -3.890 -14.466 1.00 66.25 200 ALA A C 1
ATOM 1602 O O . ALA A 1 200 ? 3.994 -3.801 -14.821 1.00 66.25 200 ALA A O 1
ATOM 1603 N N . PRO A 1 201 ? 2.159 -5.066 -14.480 1.00 57.12 201 PRO A N 1
ATOM 1604 C CA . PRO A 1 201 ? 2.692 -6.235 -15.156 1.00 57.12 201 PRO A CA 1
ATOM 1605 C C . PRO A 1 201 ? 2.554 -6.020 -16.671 1.00 57.12 201 PRO A C 1
ATOM 1607 O O . PRO A 1 201 ? 1.459 -5.752 -17.157 1.00 57.12 201 PRO A O 1
ATOM 1610 N N . TRP A 1 202 ? 3.655 -6.114 -17.415 1.00 56.31 202 TRP A N 1
ATOM 1611 C CA . TRP A 1 202 ? 3.613 -6.142 -18.879 1.00 56.31 202 TRP A CA 1
ATOM 1612 C C . TRP A 1 202 ? 3.668 -7.578 -19.404 1.00 56.31 202 TRP A C 1
ATOM 1614 O O . TRP A 1 202 ? 4.252 -8.441 -18.695 1.00 56.31 202 TRP A O 1
#

Solvent-accessible surface area (backbone atoms only — not comparable to full-atom values): 11351 Å² total; per-residue (Å²): 138,85,82,81,78,80,75,78,54,71,60,59,60,54,54,70,65,48,52,56,50,42,39,47,31,49,30,78,60,98,73,62,78,68,76,73,56,65,85,76,62,66,90,66,77,67,73,64,59,96,47,52,42,69,27,27,43,41,79,78,45,76,56,54,69,84,73,73,87,84,64,78,82,66,80,77,62,43,64,51,30,40,38,33,30,44,29,24,39,52,92,45,50,90,79,26,44,83,40,31,37,40,28,38,35,33,69,86,21,38,26,43,38,34,42,35,44,87,90,49,73,54,76,49,84,43,49,56,41,48,39,53,43,47,75,70,36,71,35,68,57,92,72,26,35,15,40,33,42,70,36,73,57,46,81,52,100,82,48,76,42,56,46,26,42,40,30,44,32,44,55,86,59,91,46,31,38,42,31,23,21,47,88,61,4,70,42,34,42,33,39,97,78,39,35,38,41,44,40,64,63,104

Radius of gyration: 18.82 Å; Cα contacts (8 Å, |Δi|>4): 423; chains: 1; bounding box: 50×63×43 Å